Protein AF-A0AAN4Z1X3-F1 (afdb_monomer)

Organism: Aspergillus oryzae (NCBI:txid5062)

pLDDT: mean 83.5, std 23.24, range [26.62, 98.81]

Radius of gyration: 25.68 Å; Cα contacts (8 Å, |Δi|>4): 386; chains: 1; bounding box: 47×100×46 Å

Secondary structure (DSSP, 8-state):
-------------------PPS----GGG-----S-------HHHHHHHHHHHHHHHHHSS-TTT---SHHHHHHHTTSEEEEEEEEE-SS-B-HHHHHHHHHHHHHHHHHHHHHHTTGGG---SS-EEEEEEEEES-GGGB-S--TTSEEE--B-TTS-B---GGGBTTT-TT---TT-TT-GGG-BSEEEEEETT--SEEEETTEEEEEHHHHHHTTT-S--HHHHHHHHHHTT--TT--TT-----

Foldseek 3Di:
DDDDDDDDDDDDDDDDDDDDDDDPVVVVPPPPQPPDQPPDDDPVCPVVVVVQVVCLVVVDPCSPPDQLFPLSQCVVVVQEAEEEEFEQDPAADEPVLVVLLQVLLQLLVLVVLCVCVPGSPSPDNGGHYYHAEYFDCDPVSYHDDCPRHHYFNDADPVRGGDDPLLQECVNVVVLDSVSPPVDNVSRGQEYEYAHDPDPAKAAASHYIYDHNVLCSVCSPPSDSPRRSVRSVRSNSRDPCDDPPDDDDD

Mean predicted aligned error: 10.48 Å

Nearest PDB structures (foldseek):
  5kdn-assembly1_A  TM=5.553E-01  e=2.613E+00  Clostridium perfringens ATCC 13124
  6xt1-assembly3_C  TM=5.674E-01  e=4.622E+00  Clostridium perfringens
  7zf0-assembly1_A  TM=2.539E-01  e=5.358E-01  Sorghum bicolor
  2vt3-assembly1_B  TM=2.730E-01  e=1.301E+00  Bacillus subtilis

Sequence (249 aa):
MKAVLSFTALQLLASYVTGLPLQDSSLAKNIKRQNTSSWNPPSELVTPLNEVWEHEMSTYSDPLGFRNYGFDQVIDGKGKINYCVRWDSTQSVTQAQREQVETAVRRSFNKWIGELAGFDGFPYETVDVNVVGWAVKDKGLLQGDTSGIEVYTTTDEEGIPQCDPGCGRFFHQDNDYSACAAGADRHYDQSLWLTDGFEGGAGGDWGQRIGQEYFMQNLDLEDIHILLHEMGHTFALDGTFSPVGYRGC

Solvent-accessible surface area (backbone atoms only — not comparable to full-atom values): 14613 Å² total; per-residue (Å²): 133,88,82,92,86,80,90,87,82,90,80,90,83,91,78,85,86,77,79,88,77,86,77,90,66,67,80,80,73,70,73,72,73,74,92,66,68,77,84,71,69,59,82,86,45,49,60,62,53,48,52,51,51,54,45,51,64,68,74,42,96,49,71,86,74,60,72,53,36,46,65,44,46,31,60,75,46,70,41,32,46,27,27,30,35,19,38,41,51,92,66,71,43,45,39,69,55,53,54,40,50,41,51,34,52,35,51,47,54,32,51,57,33,48,73,42,37,63,49,82,69,39,89,44,66,60,58,55,52,45,62,43,29,39,5,23,78,48,73,83,32,57,38,74,80,56,89,85,36,47,79,33,66,44,52,48,98,86,67,45,24,29,61,64,61,45,24,27,33,72,75,29,80,84,72,62,33,86,66,13,88,83,34,58,94,54,36,22,48,29,32,43,33,31,28,60,89,42,84,68,64,46,46,27,52,52,25,34,36,36,15,31,65,62,51,68,76,36,46,85,47,88,74,44,63,62,61,50,52,19,50,36,30,13,60,72,43,68,70,77,75,44,104,81,71,55,80,71,128

Structure (mmCIF, N/CA/C/O backbone):
data_AF-A0AAN4Z1X3-F1
#
_entry.id   AF-A0AAN4Z1X3-F1
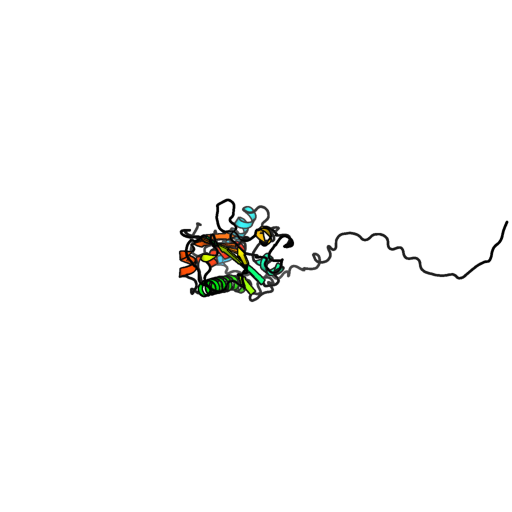#
loop_
_atom_site.group_PDB
_atom_site.id
_atom_site.type_symbol
_atom_site.label_atom_id
_atom_site.label_alt_id
_atom_site.label_comp_id
_atom_site.label_asym_id
_atom_site.label_entity_id
_atom_site.label_seq_id
_atom_site.pdbx_PDB_ins_code
_atom_site.Cartn_x
_atom_site.Cartn_y
_atom_site.Cartn_z
_atom_site.occupancy
_atom_site.B_iso_or_equiv
_atom_site.auth_seq_id
_atom_site.auth_comp_id
_atom_site.auth_asym_id
_atom_site.auth_atom_id
_atom_site.pdbx_PDB_model_num
ATOM 1 N N . MET A 1 1 ? 26.410 -81.088 20.101 1.00 36.75 1 MET A N 1
ATOM 2 C CA . MET A 1 1 ? 25.876 -82.052 19.108 1.00 36.75 1 MET A CA 1
ATOM 3 C C . MET A 1 1 ? 24.888 -81.260 18.256 1.00 36.75 1 MET A C 1
ATOM 5 O O . MET A 1 1 ? 23.981 -80.699 18.842 1.00 36.75 1 MET A O 1
ATOM 9 N N . LYS A 1 2 ? 25.232 -80.833 17.026 1.00 30.52 2 LYS A N 1
ATOM 10 C CA . LYS A 1 2 ? 25.067 -81.556 15.733 1.00 30.52 2 LYS A CA 1
ATOM 11 C C . LYS A 1 2 ? 23.637 -82.128 15.603 1.00 30.52 2 LYS A C 1
ATOM 13 O O . LYS A 1 2 ? 23.256 -82.869 16.492 1.00 30.52 2 LYS A O 1
ATOM 18 N N . ALA A 1 3 ? 22.825 -81.887 14.570 1.00 36.88 3 ALA A N 1
ATOM 19 C CA . ALA A 1 3 ? 23.046 -81.398 13.203 1.00 36.88 3 ALA A CA 1
ATOM 20 C C . ALA A 1 3 ? 21.682 -80.902 12.622 1.00 36.88 3 ALA A C 1
ATOM 22 O O . ALA A 1 3 ? 20.647 -81.346 13.103 1.00 36.88 3 ALA A O 1
ATOM 23 N N . VAL A 1 4 ? 21.616 -79.841 11.803 1.00 36.25 4 VAL A N 1
ATOM 24 C CA . VAL A 1 4 ? 21.705 -79.776 10.315 1.00 36.25 4 VAL A CA 1
ATOM 25 C C . VAL A 1 4 ? 20.446 -80.241 9.566 1.00 36.25 4 VAL A C 1
ATOM 27 O O . VAL A 1 4 ? 20.059 -81.394 9.687 1.00 36.25 4 VAL A O 1
ATOM 30 N N . LEU A 1 5 ? 19.924 -79.350 8.709 1.00 35.06 5 LEU A N 1
ATOM 31 C CA . LEU A 1 5 ? 19.391 -79.576 7.345 1.00 35.06 5 LEU A CA 1
ATOM 32 C C . LEU A 1 5 ? 19.315 -78.176 6.677 1.00 35.06 5 LEU A C 1
ATOM 34 O O . LEU A 1 5 ? 18.554 -77.335 7.135 1.00 35.06 5 LEU A O 1
ATOM 38 N N . SER A 1 6 ? 20.315 -77.746 5.892 1.00 34.44 6 SER A N 1
ATOM 39 C CA . SER A 1 6 ? 20.593 -78.014 4.457 1.00 34.44 6 SER A CA 1
ATOM 40 C C . SER A 1 6 ? 19.768 -77.113 3.508 1.00 34.44 6 SER A C 1
ATOM 42 O O . SER A 1 6 ? 18.555 -77.261 3.460 1.00 34.44 6 SER A O 1
ATOM 44 N N . PHE A 1 7 ? 20.373 -76.042 2.945 1.00 29.84 7 PHE A N 1
ATOM 45 C CA . PHE A 1 7 ? 20.810 -75.866 1.525 1.00 29.84 7 PHE A CA 1
ATOM 46 C C . PHE A 1 7 ? 19.653 -76.019 0.504 1.00 29.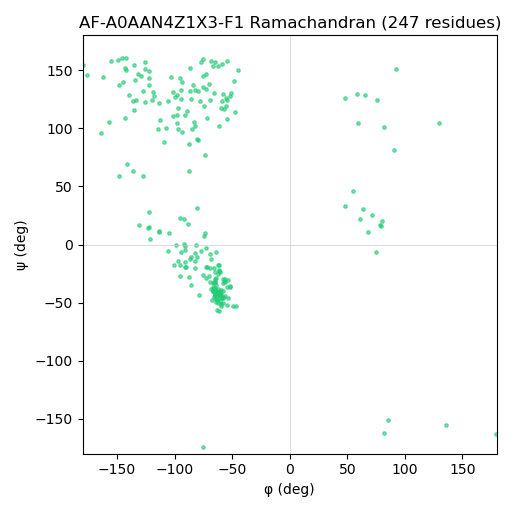84 7 PHE A C 1
ATOM 48 O O . PHE A 1 7 ? 18.983 -77.037 0.522 1.00 29.84 7 PHE A O 1
ATOM 55 N N . THR A 1 8 ? 19.351 -75.158 -0.477 1.00 32.41 8 THR A N 1
ATOM 56 C CA . THR A 1 8 ? 19.986 -73.983 -1.108 1.00 32.41 8 THR A CA 1
ATOM 57 C C . THR A 1 8 ? 18.985 -73.435 -2.137 1.00 32.41 8 THR A C 1
ATOM 59 O O . THR A 1 8 ? 18.358 -74.242 -2.816 1.00 32.41 8 THR A O 1
ATOM 62 N N . ALA A 1 9 ? 18.926 -72.118 -2.353 1.00 34.72 9 ALA A N 1
ATOM 63 C CA . ALA A 1 9 ? 18.625 -71.536 -3.668 1.00 34.72 9 ALA A CA 1
ATOM 64 C C . ALA A 1 9 ? 19.173 -70.095 -3.745 1.00 34.72 9 ALA A C 1
ATOM 66 O O . ALA A 1 9 ? 18.650 -69.176 -3.122 1.00 34.72 9 ALA A O 1
ATOM 67 N N . LEU A 1 10 ? 20.276 -69.954 -4.485 1.00 28.39 10 LEU A N 1
ATOM 68 C CA . LEU A 1 10 ? 20.759 -68.753 -5.192 1.00 28.39 10 LEU A CA 1
ATOM 69 C C . LEU A 1 10 ? 19.584 -68.080 -5.954 1.00 28.39 10 LEU A C 1
ATOM 71 O O . LEU A 1 10 ? 18.699 -68.798 -6.400 1.00 28.39 10 LEU A O 1
ATOM 75 N N . GLN A 1 11 ? 19.483 -66.768 -6.209 1.00 31.23 11 GLN A N 1
ATOM 76 C CA . GLN A 1 11 ? 20.487 -65.781 -6.629 1.00 31.23 11 GLN A CA 1
ATOM 77 C C . GLN A 1 11 ? 19.822 -64.382 -6.766 1.00 31.23 11 GLN A C 1
ATOM 79 O O . GLN A 1 11 ? 18.654 -64.324 -7.134 1.00 31.23 11 GLN A O 1
ATOM 84 N N . LEU A 1 12 ? 20.629 -63.311 -6.620 1.00 27.38 12 LEU A N 1
ATOM 85 C CA . LEU A 1 12 ? 20.467 -61.915 -7.117 1.00 27.38 12 LEU A CA 1
ATOM 86 C C . LEU A 1 12 ? 19.296 -61.077 -6.537 1.00 27.38 12 LEU A C 1
ATOM 88 O O . LEU A 1 12 ? 18.155 -61.495 -6.574 1.00 27.38 12 LEU A O 1
ATOM 92 N N . LEU A 1 13 ? 19.444 -59.852 -6.016 1.00 29.62 13 LEU A N 1
ATOM 93 C CA . LEU A 1 13 ? 20.433 -58.780 -6.171 1.00 29.62 13 LEU A CA 1
ATOM 94 C C . LEU A 1 13 ? 20.562 -57.997 -4.852 1.00 29.62 13 LEU A C 1
ATOM 96 O O . LEU A 1 13 ? 19.564 -57.639 -4.231 1.00 29.62 13 LEU A O 1
ATOM 100 N N . ALA A 1 14 ? 21.796 -57.675 -4.469 1.00 31.30 14 ALA A N 1
ATOM 101 C CA . ALA A 1 14 ? 22.083 -56.635 -3.491 1.00 31.30 14 ALA A CA 1
ATOM 102 C C . ALA A 1 14 ? 22.059 -55.274 -4.195 1.00 31.30 14 ALA A C 1
ATOM 104 O O . ALA A 1 14 ? 22.691 -55.098 -5.236 1.00 31.30 14 ALA A O 1
ATOM 105 N N . SER A 1 15 ? 21.382 -54.291 -3.614 1.00 33.25 15 SER A N 1
ATOM 106 C CA . SER A 1 15 ? 21.679 -52.885 -3.873 1.00 33.25 15 SER A CA 1
ATOM 107 C C . SER A 1 15 ? 21.492 -52.112 -2.579 1.00 33.25 15 SER A C 1
ATOM 109 O O . SER A 1 15 ? 20.393 -51.965 -2.054 1.00 33.25 15 SER A O 1
ATOM 111 N N . TYR A 1 16 ? 22.638 -51.702 -2.051 1.00 29.02 16 TYR A N 1
ATOM 112 C CA . TYR A 1 16 ? 22.812 -50.705 -1.015 1.00 29.02 16 TYR A CA 1
ATOM 113 C C . TYR A 1 16 ? 22.057 -49.424 -1.393 1.00 29.02 16 TYR A C 1
ATOM 115 O O . TYR A 1 16 ? 22.274 -48.896 -2.479 1.00 29.02 16 TYR A O 1
ATOM 123 N N . VAL A 1 17 ? 21.247 -48.883 -0.482 1.00 34.12 17 VAL A N 1
ATOM 124 C CA . VAL A 1 17 ? 20.896 -47.457 -0.503 1.00 34.12 17 VAL A CA 1
ATOM 125 C C . VAL A 1 17 ? 21.605 -46.814 0.680 1.00 34.12 17 VAL A C 1
ATOM 127 O O . VAL A 1 17 ? 21.122 -46.776 1.807 1.00 34.12 17 VAL A O 1
ATOM 130 N N . THR A 1 18 ? 22.836 -46.401 0.408 1.00 35.81 18 THR A N 1
ATOM 131 C CA . THR A 1 18 ? 23.607 -45.451 1.202 1.00 35.81 18 THR A CA 1
ATOM 132 C C . THR A 1 18 ? 23.043 -44.046 1.005 1.00 35.81 18 THR A C 1
ATOM 134 O O . THR A 1 18 ? 22.860 -43.642 -0.136 1.00 35.81 18 THR A O 1
ATOM 137 N N . GLY A 1 19 ? 22.857 -43.314 2.108 1.00 32.56 19 GLY A N 1
ATOM 138 C CA . GLY A 1 19 ? 22.958 -41.851 2.199 1.00 32.56 19 GLY A CA 1
ATOM 139 C C . GLY A 1 19 ? 22.025 -41.017 1.317 1.00 32.56 19 GLY A C 1
ATOM 140 O O . GLY A 1 19 ? 22.309 -40.797 0.147 1.00 32.56 19 GLY A O 1
ATOM 141 N N . LEU A 1 20 ? 20.981 -40.441 1.916 1.00 34.62 20 LEU A N 1
ATOM 142 C CA . LEU A 1 20 ? 20.313 -39.259 1.364 1.00 34.62 20 LEU A CA 1
ATOM 143 C C . LEU A 1 20 ? 21.207 -38.029 1.601 1.00 34.62 20 LEU A C 1
ATOM 145 O O . LEU A 1 20 ? 21.476 -37.717 2.764 1.00 34.62 20 LEU A O 1
ATOM 149 N N . PRO A 1 21 ? 21.672 -37.321 0.558 1.00 38.16 21 PRO A N 1
ATOM 150 C CA . PRO A 1 21 ? 22.255 -36.003 0.715 1.00 38.16 21 PRO A CA 1
ATOM 151 C C . PRO A 1 21 ? 21.153 -34.936 0.737 1.00 38.16 21 PRO A C 1
ATOM 153 O O . PRO A 1 21 ? 20.216 -34.953 -0.059 1.00 38.16 21 PRO A O 1
ATOM 156 N N . LEU A 1 22 ? 21.322 -33.995 1.663 1.00 41.38 22 LEU A N 1
ATOM 157 C CA . LEU A 1 22 ? 20.752 -32.650 1.639 1.00 41.38 22 LEU A CA 1
ATOM 158 C C . LEU A 1 22 ? 21.120 -31.928 0.324 1.00 41.38 22 LEU A C 1
ATOM 160 O O . LEU A 1 22 ? 22.152 -32.234 -0.268 1.00 41.38 22 LEU A O 1
ATOM 164 N N . GLN A 1 23 ? 20.320 -30.915 -0.035 1.00 36.97 23 GLN A N 1
ATOM 165 C CA . GLN A 1 23 ? 20.412 -30.002 -1.195 1.00 36.97 23 GLN A CA 1
ATOM 166 C C . GLN A 1 23 ? 19.689 -30.447 -2.469 1.00 36.97 23 GLN A C 1
ATOM 168 O O . GLN A 1 23 ? 20.309 -30.828 -3.462 1.00 36.97 23 GLN A O 1
ATOM 173 N N . ASP A 1 24 ? 18.377 -30.204 -2.505 1.00 39.47 24 ASP A N 1
ATOM 174 C CA . ASP A 1 24 ? 17.702 -29.946 -3.776 1.00 39.47 24 ASP A CA 1
ATOM 175 C C . ASP A 1 24 ? 18.070 -28.535 -4.278 1.00 39.47 24 ASP A C 1
ATOM 177 O O . ASP A 1 24 ? 17.353 -27.553 -4.131 1.00 39.47 24 ASP A O 1
ATOM 181 N N . SER A 1 25 ? 19.282 -28.438 -4.821 1.00 41.53 25 SER A N 1
ATOM 182 C CA . SER A 1 25 ? 19.815 -27.273 -5.537 1.00 41.53 25 SER A CA 1
ATOM 183 C C . SER A 1 25 ? 19.486 -27.330 -7.038 1.00 41.53 25 SER A C 1
ATOM 185 O O . SER A 1 25 ? 20.116 -26.649 -7.851 1.00 41.53 25 SER A O 1
ATOM 187 N N . SER A 1 26 ? 18.514 -28.163 -7.432 1.00 34.94 26 SER A N 1
ATOM 188 C CA . SER A 1 26 ? 18.222 -28.443 -8.840 1.00 34.94 26 SER A CA 1
ATOM 189 C C . SER A 1 26 ? 17.189 -27.497 -9.469 1.00 34.94 26 SER A C 1
ATOM 191 O O . SER A 1 26 ? 17.213 -27.317 -10.687 1.00 34.94 26 SER A O 1
ATOM 193 N N . LEU A 1 27 ? 16.378 -26.794 -8.666 1.00 40.69 27 LEU A N 1
ATOM 194 C CA . LEU A 1 27 ? 15.439 -25.771 -9.159 1.00 40.69 27 LEU A CA 1
ATOM 195 C C . LEU A 1 27 ? 16.134 -24.472 -9.610 1.00 40.69 27 LEU A C 1
ATOM 197 O O . LEU A 1 27 ? 15.680 -23.824 -10.548 1.00 40.69 27 LEU A O 1
ATOM 201 N N . ALA A 1 28 ? 17.284 -24.123 -9.025 1.00 42.88 28 ALA A N 1
ATOM 202 C CA . ALA A 1 28 ? 18.008 -22.889 -9.351 1.00 42.88 28 ALA A CA 1
ATOM 203 C C . ALA A 1 28 ? 18.903 -22.989 -10.606 1.00 42.88 28 ALA A C 1
ATOM 205 O O . ALA A 1 28 ? 19.473 -21.992 -11.044 1.00 42.88 28 ALA A O 1
ATOM 206 N N . LYS A 1 29 ? 19.064 -24.182 -11.200 1.00 38.75 29 LYS A N 1
ATOM 207 C CA . LYS A 1 29 ? 20.091 -24.433 -12.232 1.00 38.75 29 LYS A CA 1
ATOM 208 C C . LYS A 1 29 ? 19.595 -24.387 -13.681 1.00 38.75 29 LYS A C 1
ATOM 210 O O . LYS A 1 29 ? 20.404 -24.564 -14.586 1.00 38.75 29 LYS A O 1
ATOM 215 N N . ASN A 1 30 ? 18.303 -24.139 -13.912 1.00 35.84 30 ASN A N 1
ATOM 216 C CA . ASN A 1 30 ? 17.711 -24.132 -15.258 1.00 35.84 30 ASN A CA 1
ATOM 217 C C . ASN A 1 30 ? 16.853 -22.905 -15.596 1.00 35.84 30 ASN A C 1
ATOM 219 O O . ASN A 1 30 ? 16.155 -22.919 -16.609 1.00 35.84 30 ASN A O 1
ATOM 223 N N . ILE A 1 31 ? 16.962 -21.804 -14.849 1.00 42.41 31 ILE A N 1
ATOM 224 C CA . ILE A 1 31 ? 16.552 -20.510 -15.401 1.00 42.41 31 ILE A CA 1
ATOM 225 C C . ILE A 1 31 ? 17.702 -20.043 -16.293 1.00 42.41 31 ILE A C 1
ATOM 227 O O . ILE A 1 31 ? 18.649 -19.395 -15.848 1.00 42.41 31 ILE A O 1
ATOM 231 N N . LYS A 1 32 ? 17.656 -20.411 -17.579 1.00 32.28 32 LYS A N 1
ATOM 232 C CA . LYS A 1 32 ? 18.357 -19.623 -18.595 1.00 32.28 32 LYS A CA 1
ATOM 233 C C . LYS A 1 32 ? 17.835 -18.196 -18.431 1.00 32.28 32 LYS A C 1
ATOM 235 O O . LYS A 1 32 ? 16.693 -17.955 -18.807 1.00 32.28 32 LYS A O 1
ATOM 240 N N . ARG A 1 33 ? 18.644 -17.269 -17.895 1.00 43.59 33 ARG A N 1
ATOM 241 C CA . ARG A 1 33 ? 18.426 -15.836 -18.146 1.00 43.59 33 ARG A CA 1
ATOM 242 C C . ARG A 1 33 ? 18.223 -15.718 -19.650 1.00 43.59 33 ARG A C 1
ATOM 244 O O . ARG A 1 33 ? 19.117 -16.105 -20.411 1.00 43.59 33 ARG A O 1
ATOM 251 N N . GLN A 1 34 ? 17.024 -15.332 -20.079 1.00 42.78 34 GLN A N 1
ATOM 252 C CA . GLN A 1 34 ? 16.795 -15.088 -21.491 1.00 42.78 34 GLN A CA 1
ATOM 253 C C . GLN A 1 34 ? 17.771 -13.987 -21.893 1.00 42.78 34 GLN A C 1
ATOM 255 O O . GLN A 1 34 ? 17.772 -12.898 -21.341 1.00 42.78 34 GLN A O 1
ATOM 260 N N . ASN A 1 35 ? 18.681 -14.308 -22.807 1.00 47.69 35 ASN A N 1
ATOM 261 C CA . ASN A 1 35 ? 19.775 -13.426 -23.213 1.00 47.69 35 ASN A CA 1
ATOM 262 C C . ASN A 1 35 ? 19.292 -12.372 -24.233 1.00 47.69 35 ASN A C 1
ATOM 264 O O . ASN A 1 35 ? 20.013 -12.004 -25.155 1.00 47.69 35 ASN A O 1
ATOM 268 N N . THR A 1 36 ? 18.029 -11.965 -24.117 1.00 50.88 36 THR A N 1
ATOM 269 C CA . THR A 1 36 ? 17.313 -11.073 -25.029 1.00 50.88 36 THR A CA 1
ATOM 270 C C . THR A 1 36 ? 16.538 -10.072 -24.192 1.00 50.88 36 THR A C 1
ATOM 272 O O . THR A 1 36 ? 15.310 -10.068 -24.204 1.00 50.88 36 THR A O 1
ATOM 275 N N . SER A 1 37 ? 17.253 -9.243 -23.433 1.00 60.16 37 SER A N 1
ATOM 276 C CA . SER A 1 37 ? 16.613 -8.067 -22.861 1.00 60.16 37 SER A CA 1
ATOM 277 C C . SER A 1 37 ? 16.069 -7.229 -24.021 1.00 60.16 37 SER A C 1
ATOM 279 O O . SER A 1 37 ? 16.811 -6.871 -24.938 1.00 60.16 37 SER A O 1
ATOM 281 N N . SER A 1 38 ? 14.767 -6.946 -24.006 1.00 68.88 38 SER A N 1
ATOM 282 C CA . SER A 1 38 ? 14.127 -5.992 -24.917 1.00 68.88 38 SER A CA 1
ATOM 283 C C . SER A 1 38 ? 14.442 -4.538 -24.546 1.00 68.88 38 SER A C 1
ATOM 285 O O . SER A 1 38 ? 13.853 -3.623 -25.120 1.00 68.88 38 SER A O 1
ATOM 287 N N . TRP A 1 39 ? 15.346 -4.318 -23.581 1.00 79.50 39 TRP A N 1
ATOM 288 C CA . TRP A 1 39 ? 15.763 -3.006 -23.108 1.00 79.50 39 TRP A CA 1
ATOM 289 C C . TRP A 1 39 ? 16.401 -2.189 -24.230 1.00 79.50 39 TRP A C 1
ATOM 291 O O . TRP A 1 39 ? 17.555 -2.381 -24.613 1.00 79.50 39 TRP A O 1
ATOM 301 N N . ASN A 1 40 ? 15.608 -1.266 -24.758 1.00 83.56 40 ASN A N 1
ATOM 302 C CA . ASN A 1 40 ? 15.991 -0.309 -25.782 1.00 83.56 40 ASN A CA 1
ATOM 303 C C . ASN A 1 40 ? 15.314 1.032 -25.457 1.00 83.56 40 ASN A C 1
ATOM 305 O O . ASN A 1 40 ? 14.349 1.406 -26.133 1.00 83.56 40 ASN A O 1
ATOM 309 N N . PRO A 1 41 ? 15.734 1.711 -24.371 1.00 85.44 41 PRO A N 1
ATOM 310 C CA . PRO A 1 41 ? 15.129 2.974 -23.979 1.00 85.44 41 PRO A CA 1
ATOM 311 C C . PRO A 1 41 ? 15.395 4.049 -25.047 1.00 85.44 41 PRO A C 1
ATOM 313 O O . PRO A 1 41 ? 16.373 3.946 -25.798 1.00 85.44 41 PRO A O 1
ATOM 316 N N . PRO A 1 42 ? 14.558 5.100 -25.117 1.00 88.94 42 PRO A N 1
ATOM 317 C CA . PRO A 1 42 ? 14.830 6.266 -25.948 1.00 88.94 42 PRO A CA 1
ATOM 318 C C . PRO A 1 42 ? 16.254 6.786 -25.731 1.00 88.94 42 PRO A C 1
ATOM 320 O O . PRO A 1 42 ? 16.758 6.793 -24.607 1.00 88.94 42 PRO A O 1
ATOM 323 N N . SER A 1 43 ? 16.919 7.211 -26.806 1.00 91.94 43 SER A N 1
ATOM 324 C CA . SER A 1 43 ? 18.344 7.578 -26.776 1.00 91.94 43 SER A CA 1
ATOM 325 C C . SER A 1 43 ? 18.678 8.660 -25.745 1.00 91.94 43 SER A C 1
ATOM 327 O O . SER A 1 43 ? 19.754 8.652 -25.153 1.00 91.94 43 SER A O 1
ATOM 329 N N . GLU A 1 44 ? 17.735 9.565 -25.508 1.00 90.12 44 GLU A N 1
ATOM 330 C CA . GLU A 1 44 ? 17.800 10.648 -24.537 1.00 90.12 44 GLU A CA 1
ATOM 331 C C . GLU A 1 44 ? 17.679 10.169 -23.083 1.00 90.12 44 GLU A C 1
ATOM 333 O O . GLU A 1 44 ? 18.099 10.884 -22.177 1.00 90.12 44 GLU A O 1
ATOM 338 N N . LEU A 1 45 ? 17.146 8.964 -22.857 1.00 89.00 45 LEU A N 1
ATOM 339 C CA . LEU A 1 45 ? 16.998 8.358 -21.535 1.00 89.00 45 LEU A CA 1
ATOM 340 C C . LEU A 1 45 ? 18.123 7.377 -21.187 1.00 89.00 45 LEU A C 1
ATOM 342 O O . LEU A 1 45 ? 18.286 7.055 -20.017 1.00 89.00 45 LEU A O 1
ATOM 346 N N . VAL A 1 46 ? 18.934 6.935 -22.153 1.00 89.50 46 VAL A N 1
ATOM 347 C CA . VAL A 1 46 ? 20.025 5.971 -21.908 1.00 89.50 46 VAL A CA 1
ATOM 348 C C . VAL A 1 46 ? 20.967 6.448 -20.799 1.00 89.50 46 VAL A C 1
ATOM 350 O O . VAL A 1 46 ? 21.212 5.712 -19.847 1.00 89.50 46 VAL A O 1
ATOM 353 N N . THR A 1 47 ? 21.479 7.677 -20.906 1.00 88.75 47 THR A N 1
ATOM 354 C CA . THR A 1 47 ? 22.397 8.245 -19.908 1.00 88.75 47 THR A CA 1
ATOM 355 C C . THR A 1 47 ? 21.747 8.399 -18.532 1.00 88.75 47 THR A C 1
ATOM 357 O O . THR A 1 47 ? 22.284 7.823 -17.589 1.00 88.75 47 THR A O 1
ATOM 360 N N . PRO A 1 48 ? 20.611 9.108 -18.371 1.00 85.56 48 PRO A N 1
ATOM 361 C CA . PRO A 1 48 ? 20.034 9.299 -17.042 1.00 85.56 48 PRO A CA 1
ATOM 362 C C . PRO A 1 48 ? 19.560 7.986 -16.400 1.00 85.56 48 PRO A C 1
ATOM 364 O O . PRO A 1 48 ? 19.691 7.834 -15.192 1.00 85.56 48 PRO A O 1
ATOM 367 N N . LEU A 1 49 ? 19.083 7.002 -17.174 1.00 86.88 49 LEU A N 1
ATOM 368 C CA . LEU A 1 49 ? 18.745 5.680 -16.627 1.00 86.88 49 LEU A CA 1
ATOM 369 C C . LEU A 1 49 ? 19.989 4.929 -16.131 1.00 86.88 49 LEU A C 1
ATOM 371 O O . LEU A 1 49 ? 19.923 4.246 -15.113 1.00 86.88 49 LEU A O 1
ATOM 375 N N . ASN A 1 50 ? 21.128 5.071 -16.816 1.00 87.69 50 ASN A N 1
ATOM 376 C CA . ASN A 1 50 ? 22.387 4.491 -16.350 1.00 87.69 50 ASN A CA 1
ATOM 377 C C . ASN A 1 50 ? 22.907 5.186 -15.082 1.00 87.69 50 ASN A C 1
ATOM 379 O O . ASN A 1 50 ? 23.417 4.512 -14.196 1.00 87.69 50 ASN A O 1
ATOM 383 N N . GLU A 1 51 ? 22.760 6.508 -14.973 1.00 87.62 51 GLU A N 1
ATOM 384 C CA . GLU A 1 51 ? 23.136 7.256 -13.763 1.00 87.62 51 GLU A CA 1
ATOM 385 C C . GLU A 1 51 ? 22.315 6.815 -12.542 1.00 87.62 51 GLU A C 1
ATOM 387 O O . GLU A 1 51 ? 22.887 6.598 -11.476 1.00 87.62 51 GLU A O 1
ATOM 392 N N . VAL A 1 52 ? 21.002 6.623 -12.709 1.00 84.69 52 VAL A N 1
ATOM 393 C CA . VAL A 1 52 ? 20.114 6.096 -11.657 1.00 84.69 52 VAL A CA 1
ATOM 394 C C . VAL A 1 52 ? 20.525 4.678 -11.272 1.00 84.69 52 VAL A C 1
ATOM 396 O O . VAL A 1 52 ? 20.726 4.388 -10.099 1.00 84.69 52 VAL A O 1
ATOM 399 N N . TRP A 1 53 ? 20.752 3.806 -12.258 1.00 87.25 53 TRP A N 1
ATOM 400 C CA . TRP A 1 53 ? 21.219 2.444 -12.002 1.00 87.25 53 TRP A CA 1
ATOM 401 C C . TRP A 1 53 ? 22.546 2.407 -11.227 1.00 87.25 53 TRP A C 1
ATOM 403 O O . TRP A 1 53 ? 22.694 1.647 -10.273 1.00 87.25 53 TRP A O 1
ATOM 413 N N . GLU A 1 54 ? 23.528 3.220 -11.617 1.00 89.94 54 GLU A N 1
ATOM 414 C CA . GLU A 1 54 ? 24.809 3.305 -10.911 1.00 89.94 54 GLU A CA 1
ATOM 415 C C . GLU A 1 54 ? 24.646 3.856 -9.491 1.00 89.94 54 GLU A C 1
ATOM 417 O O . GLU A 1 54 ? 25.310 3.370 -8.570 1.00 89.94 54 GLU A O 1
ATOM 422 N N . HIS A 1 55 ? 23.752 4.832 -9.302 1.00 86.06 55 HIS A N 1
ATOM 423 C CA . HIS A 1 55 ? 23.428 5.361 -7.985 1.00 86.06 55 HIS A CA 1
ATOM 424 C C . HIS A 1 55 ? 22.845 4.268 -7.085 1.00 86.06 55 HIS A C 1
ATOM 426 O O . HIS A 1 55 ? 23.460 3.965 -6.063 1.00 86.06 55 HIS A O 1
ATOM 432 N N . GLU A 1 56 ? 21.758 3.620 -7.508 1.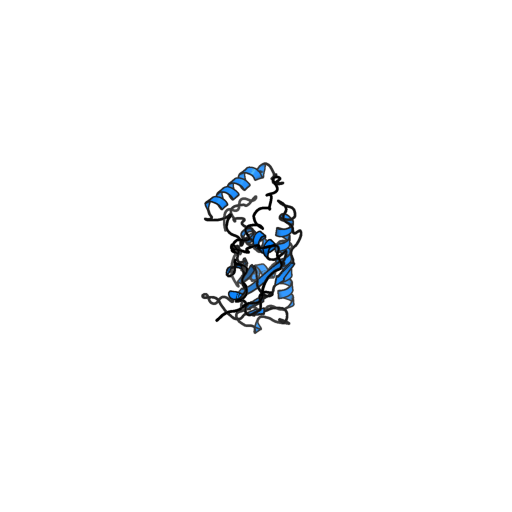00 85.88 56 GLU A N 1
ATOM 433 C CA . GLU A 1 56 ? 21.111 2.483 -6.836 1.00 85.88 56 GLU A CA 1
ATOM 434 C C . GLU A 1 56 ? 22.128 1.416 -6.408 1.00 85.88 56 GLU A C 1
ATOM 436 O O . GLU A 1 56 ? 22.251 1.062 -5.231 1.00 85.88 56 GLU A O 1
ATOM 441 N N . MET A 1 57 ? 22.945 0.965 -7.365 1.00 88.62 57 MET A N 1
ATOM 442 C CA . MET A 1 57 ? 23.945 -0.081 -7.151 1.00 88.62 57 MET A CA 1
ATOM 443 C C . MET A 1 57 ? 25.057 0.315 -6.169 1.00 88.62 57 MET A C 1
ATOM 445 O O . MET A 1 57 ? 25.704 -0.565 -5.599 1.00 88.62 57 MET A O 1
ATOM 449 N N . SER A 1 58 ? 25.314 1.615 -5.994 1.00 89.69 58 SER A N 1
ATOM 450 C CA . SER A 1 58 ? 26.333 2.140 -5.075 1.00 89.69 58 SER A CA 1
ATOM 451 C C . SER A 1 58 ? 25.784 2.528 -3.699 1.00 89.69 58 SER A C 1
ATOM 453 O O . SER A 1 58 ? 26.529 2.498 -2.717 1.00 89.69 58 SER A O 1
ATOM 455 N N . THR A 1 59 ? 24.502 2.891 -3.629 1.00 86.31 59 THR A N 1
ATOM 456 C CA . THR A 1 59 ? 23.830 3.363 -2.414 1.00 86.31 59 THR A CA 1
ATOM 457 C C . THR A 1 59 ? 23.456 2.199 -1.505 1.00 86.31 59 THR A C 1
ATOM 459 O O . THR A 1 59 ? 23.669 2.267 -0.291 1.00 86.31 59 THR A O 1
ATOM 462 N N . TYR A 1 60 ? 22.928 1.114 -2.074 1.00 85.12 60 TYR A N 1
ATOM 463 C CA . TYR A 1 60 ? 22.453 -0.030 -1.302 1.00 85.12 60 TYR A CA 1
ATOM 464 C C . TYR A 1 60 ? 23.521 -1.120 -1.179 1.00 85.12 60 TYR A C 1
ATOM 466 O O . TYR A 1 60 ? 24.286 -1.386 -2.103 1.00 85.12 60 TYR A O 1
ATOM 474 N N . SER A 1 61 ? 23.577 -1.788 -0.022 1.00 88.62 61 SER A N 1
ATOM 475 C CA . SER A 1 61 ? 24.616 -2.790 0.248 1.00 88.62 61 SER A CA 1
ATOM 476 C C . SER A 1 61 ? 24.404 -4.123 -0.475 1.00 88.62 61 SER A C 1
ATOM 478 O O . SER A 1 61 ? 25.378 -4.837 -0.702 1.00 88.62 61 SER A O 1
ATOM 480 N N . ASP A 1 62 ? 23.156 -4.479 -0.800 1.00 90.25 62 ASP A N 1
ATOM 481 C CA . ASP A 1 62 ? 22.820 -5.713 -1.528 1.00 90.25 62 ASP A CA 1
ATOM 482 C C . ASP A 1 62 ? 21.567 -5.571 -2.430 1.00 90.25 62 ASP A C 1
ATOM 484 O O . ASP A 1 62 ? 20.585 -6.295 -2.260 1.00 90.25 62 ASP A O 1
ATOM 488 N N . PRO A 1 63 ? 21.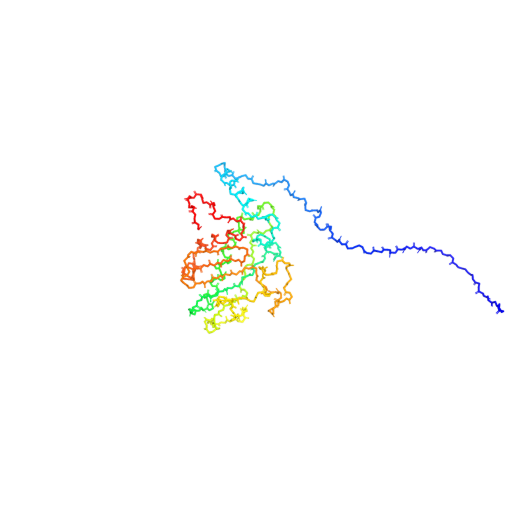561 -4.638 -3.401 1.00 86.75 63 PRO A N 1
ATOM 489 C CA . PRO A 1 63 ? 20.380 -4.335 -4.220 1.00 86.75 63 PRO A CA 1
ATOM 490 C C . PRO A 1 63 ? 19.941 -5.487 -5.136 1.00 86.75 63 PRO A C 1
ATOM 492 O O . PRO A 1 63 ? 18.803 -5.527 -5.580 1.00 86.75 63 PRO A O 1
ATOM 495 N N . LEU A 1 64 ? 20.823 -6.447 -5.437 1.00 89.81 64 LEU A N 1
ATOM 496 C CA . LEU A 1 64 ? 20.489 -7.608 -6.280 1.00 89.81 64 LEU A CA 1
ATOM 497 C C . LEU A 1 64 ? 20.216 -8.887 -5.475 1.00 89.81 64 LEU A C 1
ATOM 499 O O . LEU A 1 64 ? 19.683 -9.860 -6.023 1.00 89.81 64 LEU A O 1
ATOM 503 N N . GLY A 1 65 ? 20.642 -8.923 -4.212 1.00 90.75 65 GLY A N 1
ATOM 504 C CA . GLY A 1 65 ? 20.391 -10.023 -3.286 1.00 90.75 65 GLY A CA 1
ATOM 505 C C . GLY A 1 65 ? 19.174 -9.798 -2.393 1.00 90.75 65 GLY A C 1
ATOM 506 O O . GLY A 1 65 ? 18.635 -10.780 -1.887 1.00 90.75 65 GLY A O 1
ATOM 507 N N . PHE A 1 66 ? 18.689 -8.560 -2.262 1.00 91.25 66 PHE A N 1
ATOM 508 C CA . PHE A 1 66 ? 17.421 -8.254 -1.606 1.00 91.25 66 PHE A CA 1
ATOM 509 C C . PHE A 1 66 ? 16.235 -8.837 -2.394 1.00 91.25 66 PHE A C 1
ATOM 511 O O . PHE A 1 66 ? 16.157 -8.681 -3.610 1.00 91.25 66 PHE A O 1
ATOM 518 N N . ARG A 1 67 ? 15.336 -9.554 -1.704 1.00 91.75 67 ARG A N 1
ATOM 519 C CA . ARG A 1 67 ? 14.239 -10.350 -2.304 1.00 91.75 67 ARG A CA 1
ATOM 520 C C . ARG A 1 67 ? 12.849 -9.944 -1.830 1.00 91.75 67 ARG A C 1
ATOM 522 O O . ARG A 1 67 ? 11.943 -10.773 -1.753 1.00 91.75 67 ARG A O 1
ATOM 529 N N . ASN A 1 68 ? 12.688 -8.679 -1.459 1.00 94.94 68 ASN A N 1
ATOM 530 C CA . ASN A 1 68 ? 11.404 -8.164 -1.002 1.00 94.94 68 ASN A CA 1
ATOM 531 C C . ASN A 1 68 ? 10.895 -6.975 -1.826 1.00 94.94 68 ASN A C 1
ATOM 533 O O . ASN A 1 68 ? 9.962 -6.300 -1.402 1.00 94.94 68 ASN A O 1
ATOM 537 N N . TYR A 1 69 ? 11.457 -6.721 -3.009 1.00 95.25 69 TYR A N 1
ATOM 538 C CA . TYR A 1 69 ? 10.903 -5.711 -3.910 1.00 95.25 69 TYR A CA 1
ATOM 539 C C . TYR A 1 69 ? 9.553 -6.160 -4.465 1.00 95.25 69 TYR A C 1
ATOM 541 O O . TYR A 1 69 ? 9.279 -7.355 -4.546 1.00 95.25 69 TYR A O 1
ATOM 549 N N . GLY A 1 70 ? 8.727 -5.222 -4.924 1.00 95.88 70 GLY A N 1
ATOM 550 C CA . GLY A 1 70 ? 7.371 -5.481 -5.413 1.00 95.88 70 GLY A CA 1
ATOM 551 C C . GLY A 1 70 ? 7.292 -6.588 -6.466 1.00 95.88 70 GLY A C 1
ATOM 552 O O . GLY A 1 70 ? 6.364 -7.393 -6.435 1.00 95.88 70 GLY A O 1
ATOM 553 N N . PHE A 1 71 ? 8.287 -6.704 -7.352 1.00 94.62 71 PHE A N 1
ATOM 554 C CA . PHE A 1 71 ? 8.351 -7.814 -8.307 1.00 94.62 71 PHE A CA 1
ATOM 555 C C . PHE A 1 71 ? 8.590 -9.175 -7.632 1.00 94.62 71 PHE A C 1
ATOM 557 O O . PHE A 1 71 ? 7.968 -10.153 -8.044 1.00 94.62 71 PHE A O 1
ATOM 564 N N . ASP A 1 72 ? 9.421 -9.257 -6.587 1.00 95.56 72 ASP A N 1
ATOM 565 C CA . ASP A 1 72 ? 9.616 -10.489 -5.813 1.00 95.56 72 ASP A CA 1
ATOM 566 C C . ASP A 1 72 ? 8.316 -10.870 -5.092 1.00 95.56 72 ASP A C 1
ATOM 568 O O . ASP A 1 72 ? 7.889 -12.022 -5.161 1.00 95.56 72 ASP A O 1
ATOM 572 N N . GLN A 1 73 ? 7.639 -9.891 -4.479 1.00 97.00 73 GLN A N 1
ATOM 573 C CA . GLN A 1 73 ? 6.367 -10.118 -3.781 1.00 97.00 73 GLN A CA 1
ATOM 574 C C . GLN A 1 73 ? 5.300 -10.668 -4.731 1.00 97.00 73 GLN A C 1
ATOM 576 O O . GLN A 1 73 ? 4.623 -11.643 -4.418 1.00 97.00 73 GLN A O 1
ATOM 581 N N . VAL A 1 74 ? 5.190 -10.097 -5.934 1.00 97.31 74 VAL A N 1
ATOM 582 C CA . VAL A 1 74 ? 4.239 -10.553 -6.957 1.00 97.31 74 VAL A CA 1
ATOM 583 C C . VAL A 1 74 ? 4.559 -11.971 -7.437 1.00 97.31 74 VAL A C 1
ATOM 585 O O . VAL A 1 74 ? 3.644 -12.768 -7.670 1.00 97.31 74 VAL A O 1
ATOM 588 N N . ILE A 1 75 ? 5.841 -12.304 -7.607 1.00 95.56 75 ILE A N 1
ATOM 589 C CA . ILE A 1 75 ? 6.272 -13.637 -8.040 1.00 95.56 75 ILE A CA 1
ATOM 590 C C . ILE A 1 75 ? 5.972 -14.680 -6.959 1.00 95.56 75 ILE A C 1
ATOM 592 O O . ILE A 1 75 ? 5.346 -15.699 -7.268 1.00 95.56 75 ILE A O 1
ATOM 596 N N . ASP A 1 76 ? 6.333 -14.404 -5.707 1.00 94.69 76 ASP A N 1
ATOM 597 C CA . ASP A 1 76 ? 6.084 -15.292 -4.566 1.00 94.69 76 ASP A CA 1
ATOM 598 C C . ASP A 1 76 ? 4.583 -15.460 -4.289 1.00 94.69 76 ASP A C 1
ATOM 600 O O . ASP A 1 76 ? 4.098 -16.581 -4.101 1.00 94.69 76 ASP A O 1
ATOM 604 N N . GLY A 1 77 ? 3.830 -14.358 -4.363 1.00 94.75 77 GLY A N 1
ATOM 605 C CA . GLY A 1 77 ? 2.373 -14.307 -4.223 1.00 94.75 77 GLY A CA 1
ATOM 606 C C . GLY A 1 77 ? 1.604 -14.870 -5.422 1.00 94.75 77 GLY A C 1
ATOM 607 O O . GLY A 1 77 ? 0.376 -14.957 -5.391 1.00 94.75 77 GLY A O 1
ATOM 608 N N . LYS A 1 78 ? 2.302 -15.291 -6.486 1.00 96.00 78 LYS A N 1
ATOM 609 C CA . LYS A 1 78 ? 1.721 -15.854 -7.716 1.00 96.00 78 LYS A CA 1
ATOM 610 C C . LYS A 1 78 ? 0.688 -14.931 -8.375 1.00 96.00 78 LYS A C 1
ATOM 612 O O . LYS A 1 78 ? -0.397 -15.374 -8.759 1.00 96.00 78 LYS A O 1
ATOM 617 N N . GLY A 1 79 ? 1.023 -13.646 -8.486 1.00 97.12 79 GLY A N 1
ATOM 618 C CA . GLY A 1 79 ? 0.141 -12.630 -9.059 1.00 97.12 79 GLY A CA 1
ATOM 619 C C . GLY A 1 79 ? -0.919 -12.120 -8.084 1.00 97.12 79 GLY A C 1
ATOM 620 O O . GLY A 1 79 ? -1.937 -11.589 -8.526 1.00 97.12 79 GLY A O 1
ATOM 621 N N . LYS A 1 80 ? -0.704 -12.294 -6.777 1.00 97.62 80 LYS A N 1
ATOM 622 C CA . LYS A 1 80 ? -1.547 -11.746 -5.711 1.00 97.62 80 LYS A CA 1
ATOM 623 C C . LYS A 1 80 ? -0.721 -10.868 -4.788 1.00 97.62 80 LYS A C 1
ATOM 625 O O . LYS A 1 80 ? 0.427 -11.203 -4.518 1.00 97.62 80 LYS A O 1
ATOM 630 N N . ILE A 1 81 ? -1.325 -9.780 -4.319 1.00 98.19 81 ILE A N 1
ATOM 631 C CA . ILE A 1 81 ? -0.746 -8.871 -3.331 1.00 98.19 81 ILE A CA 1
ATOM 632 C C . ILE A 1 81 ? -1.813 -8.520 -2.300 1.00 98.19 81 ILE A C 1
ATOM 634 O O . ILE A 1 81 ? -2.879 -7.996 -2.630 1.00 98.19 81 ILE A O 1
ATOM 638 N N . ASN A 1 82 ? -1.518 -8.780 -1.037 1.00 98.19 82 ASN A N 1
ATOM 639 C CA . ASN A 1 82 ? -2.392 -8.449 0.073 1.00 98.19 82 ASN A CA 1
ATOM 640 C C . ASN A 1 82 ? -1.898 -7.185 0.782 1.00 98.19 82 ASN A C 1
ATOM 642 O O . ASN A 1 82 ? -0.736 -7.065 1.162 1.00 98.19 82 ASN A O 1
ATOM 646 N N . TYR A 1 83 ? -2.807 -6.248 1.006 1.00 98.69 83 TYR A N 1
ATOM 647 C CA . TYR A 1 83 ? -2.582 -5.026 1.757 1.00 98.69 83 TYR A CA 1
ATOM 648 C C . TYR A 1 83 ? -3.191 -5.116 3.152 1.00 98.69 83 TYR A C 1
ATOM 650 O O . TYR A 1 83 ? -4.300 -5.627 3.335 1.00 98.69 83 TYR A O 1
ATOM 658 N N . CYS A 1 84 ? -2.511 -4.514 4.123 1.00 98.56 84 CYS A N 1
ATOM 659 C CA . CYS A 1 84 ? -3.115 -4.148 5.397 1.00 98.56 84 CYS A CA 1
ATOM 660 C C . CYS A 1 84 ? -3.043 -2.633 5.618 1.00 98.56 84 CYS A C 1
ATOM 662 O O . CYS A 1 84 ? -1.965 -2.033 5.570 1.00 98.56 84 CYS A O 1
ATOM 664 N N . VAL A 1 85 ? -4.195 -2.002 5.847 1.00 98.81 85 VAL A N 1
ATOM 665 C CA . VAL A 1 85 ? -4.288 -0.548 6.029 1.00 98.81 85 VAL A CA 1
ATOM 666 C C . VAL A 1 85 ? -4.021 -0.192 7.488 1.00 98.81 85 VAL A C 1
ATOM 668 O O . VAL A 1 85 ? -4.704 -0.679 8.383 1.00 98.81 85 VAL A O 1
ATOM 671 N N . ARG A 1 86 ? -3.065 0.700 7.736 1.00 98.56 86 ARG A N 1
ATOM 672 C CA . ARG A 1 86 ? -2.822 1.335 9.034 1.00 98.56 86 ARG A CA 1
ATOM 673 C C . ARG A 1 86 ? -3.503 2.699 9.044 1.00 98.56 86 ARG A C 1
ATOM 675 O O . ARG A 1 86 ? -2.991 3.666 8.486 1.00 98.56 86 ARG A O 1
ATOM 682 N N . TRP A 1 87 ? -4.680 2.764 9.651 1.00 98.56 87 TRP A N 1
ATOM 683 C CA . TRP A 1 87 ? -5.478 3.982 9.755 1.00 98.56 87 TRP A CA 1
ATOM 684 C C . TRP A 1 87 ? -5.068 4.769 11.000 1.00 98.56 87 TRP A C 1
ATOM 686 O O . TRP A 1 87 ? -5.650 4.616 12.078 1.00 98.56 87 TRP A O 1
ATOM 696 N N . ASP A 1 88 ? -4.045 5.608 10.854 1.00 97.75 88 ASP A N 1
ATOM 697 C CA . ASP A 1 88 ? -3.588 6.521 11.903 1.00 97.75 88 ASP A CA 1
ATOM 698 C C . ASP A 1 88 ? -4.367 7.834 11.840 1.00 97.75 88 ASP A C 1
ATOM 700 O O . ASP A 1 88 ? -3.841 8.907 11.552 1.00 97.75 88 ASP A O 1
ATOM 704 N N . SER A 1 89 ? -5.671 7.706 12.065 1.00 96.75 89 SER A N 1
ATOM 705 C CA . SER A 1 89 ? -6.620 8.804 12.041 1.00 96.75 89 SER A CA 1
ATOM 706 C C . SER A 1 89 ? -7.687 8.613 13.108 1.00 96.75 89 SER A C 1
ATOM 708 O O . SER A 1 89 ? -8.011 7.490 13.504 1.00 96.75 89 SER A O 1
ATOM 710 N N . THR A 1 90 ? -8.239 9.724 13.591 1.00 96.25 90 THR A N 1
ATOM 711 C CA . THR A 1 90 ? -9.396 9.710 14.509 1.00 96.25 90 THR A CA 1
ATOM 712 C C . THR A 1 90 ? -10.735 9.779 13.777 1.00 96.25 90 THR A C 1
ATOM 714 O O . THR A 1 90 ? -11.794 9.677 14.398 1.00 96.25 90 THR A O 1
ATOM 717 N N . GLN A 1 91 ? -10.707 9.944 12.453 1.00 97.56 91 GLN A N 1
ATOM 718 C CA . GLN A 1 91 ? -11.903 10.016 11.629 1.00 97.56 91 GLN A CA 1
ATOM 719 C C . GLN A 1 91 ? -12.511 8.623 11.442 1.00 97.56 91 GLN A C 1
ATOM 721 O O . GLN A 1 91 ? -11.806 7.617 11.337 1.00 97.56 91 GLN A O 1
ATOM 726 N N . SER A 1 92 ? -13.842 8.559 11.386 1.00 98.12 92 SER A N 1
ATOM 727 C CA . SER A 1 92 ? -14.531 7.324 11.013 1.00 98.12 92 SER A CA 1
ATOM 728 C C . SER A 1 92 ? -14.384 7.046 9.518 1.00 98.12 92 SER A C 1
ATOM 730 O O . SER A 1 92 ? -14.399 7.969 8.705 1.00 98.12 92 SER A O 1
ATOM 732 N N . VAL A 1 93 ? -14.325 5.766 9.159 1.00 98.25 93 VAL A N 1
ATOM 733 C CA . VAL A 1 93 ? -14.287 5.283 7.779 1.00 98.25 93 VAL A CA 1
ATOM 734 C C . VAL A 1 93 ? -15.407 4.268 7.559 1.00 98.25 93 VAL A C 1
ATOM 736 O O . VAL A 1 93 ? -15.538 3.257 8.256 1.00 98.25 93 VAL A O 1
ATOM 739 N N . THR A 1 94 ? -16.259 4.561 6.584 1.00 98.62 94 THR A N 1
ATOM 740 C CA . THR A 1 94 ? -17.372 3.695 6.185 1.00 98.62 94 THR A CA 1
ATOM 741 C C . THR A 1 94 ? -16.889 2.500 5.377 1.00 98.62 94 THR A C 1
ATOM 743 O O . THR A 1 94 ? -15.821 2.534 4.771 1.00 98.62 94 THR A O 1
ATOM 746 N N . GLN A 1 95 ? -17.702 1.448 5.313 1.00 98.50 95 GLN A N 1
ATOM 747 C CA . GLN A 1 95 ? -17.441 0.308 4.435 1.00 98.50 95 GLN A CA 1
ATOM 748 C C . GLN A 1 95 ? -17.229 0.741 2.974 1.00 98.50 95 GLN A C 1
ATOM 750 O O . GLN A 1 95 ? -16.240 0.341 2.374 1.00 98.50 95 GLN A O 1
ATOM 755 N N . ALA A 1 96 ? -18.085 1.618 2.437 1.00 98.56 96 ALA A N 1
ATOM 756 C CA . ALA A 1 96 ? -17.949 2.111 1.064 1.00 98.56 96 ALA A CA 1
ATOM 757 C C . ALA A 1 96 ? -16.613 2.841 0.839 1.00 98.56 96 ALA A C 1
ATOM 759 O O . ALA A 1 96 ? -15.953 2.638 -0.174 1.00 98.56 96 ALA A O 1
ATOM 760 N N . GLN A 1 97 ? -16.166 3.639 1.814 1.00 98.62 97 GLN A N 1
ATOM 761 C CA . GLN A 1 97 ? -14.849 4.275 1.754 1.00 98.62 97 GLN A CA 1
ATOM 762 C C . GLN A 1 97 ? -13.710 3.250 1.798 1.00 98.62 97 GLN A C 1
ATOM 764 O O . GLN A 1 97 ? -12.745 3.398 1.056 1.00 98.62 97 GLN A O 1
ATOM 769 N N . ARG A 1 98 ? -13.813 2.192 2.616 1.00 98.62 98 ARG A N 1
ATOM 770 C CA . ARG A 1 98 ? -12.817 1.104 2.620 1.00 98.62 98 ARG A CA 1
ATOM 771 C C . ARG A 1 98 ? -12.750 0.386 1.267 1.00 98.62 98 ARG A C 1
ATOM 773 O O . ARG A 1 98 ? -11.658 0.106 0.785 1.00 98.62 98 ARG A O 1
ATOM 780 N N . GLU A 1 99 ? -13.895 0.135 0.637 1.00 98.56 99 GLU A N 1
ATOM 781 C CA . GLU A 1 99 ? -13.978 -0.461 -0.705 1.00 98.56 99 GLU A CA 1
ATOM 782 C C . GLU A 1 99 ? -13.365 0.463 -1.778 1.00 98.56 99 GLU A C 1
ATOM 784 O O . GLU A 1 99 ? -12.667 -0.004 -2.684 1.00 98.56 99 GLU A O 1
ATOM 789 N N . GLN A 1 100 ? -13.550 1.783 -1.656 1.00 98.69 100 GLN A N 1
ATOM 790 C CA . GLN A 1 100 ? -12.887 2.768 -2.519 1.00 98.69 100 GLN A CA 1
ATOM 791 C C . GLN A 1 100 ? -11.368 2.803 -2.302 1.00 98.69 100 GLN A C 1
ATOM 793 O O . GLN A 1 100 ? -10.629 2.870 -3.281 1.00 98.69 100 GLN A O 1
ATOM 798 N N . VAL A 1 101 ? -10.892 2.709 -1.054 1.00 98.81 101 VAL A N 1
ATOM 799 C CA . VAL A 1 101 ? -9.456 2.610 -0.724 1.00 98.81 101 VAL A CA 1
ATOM 800 C C . VAL A 1 101 ? -8.838 1.387 -1.401 1.00 98.81 101 VAL A C 1
ATOM 802 O O . VAL A 1 101 ? -7.841 1.520 -2.106 1.00 98.81 101 VAL A O 1
ATOM 805 N N . GLU A 1 102 ? -9.453 0.210 -1.266 1.00 98.75 102 GLU A N 1
ATOM 806 C CA . GLU A 1 102 ? -8.982 -1.006 -1.939 1.00 98.75 102 GLU A CA 1
ATOM 807 C C . GLU A 1 102 ? -8.984 -0.850 -3.467 1.00 98.75 102 GLU A C 1
ATOM 809 O O . GLU A 1 102 ? -8.017 -1.213 -4.136 1.00 98.75 102 GLU A O 1
ATOM 814 N N . THR A 1 103 ? -10.044 -0.263 -4.029 1.00 98.75 103 THR A N 1
ATOM 815 C CA . THR A 1 103 ? -10.144 -0.002 -5.472 1.00 98.75 103 THR A CA 1
ATOM 816 C C . THR A 1 103 ? -9.031 0.925 -5.963 1.00 98.75 103 THR A C 1
ATOM 818 O O . THR A 1 103 ? -8.440 0.667 -7.013 1.00 98.75 103 THR A O 1
ATOM 821 N N . ALA A 1 104 ? -8.723 1.982 -5.209 1.00 98.75 104 ALA A N 1
ATOM 822 C CA . ALA A 1 104 ? -7.660 2.928 -5.522 1.00 98.75 104 ALA A CA 1
ATOM 823 C C . ALA A 1 104 ? -6.278 2.259 -5.499 1.00 98.75 104 ALA A C 1
ATOM 825 O O . ALA A 1 104 ? -5.542 2.349 -6.481 1.00 98.75 104 ALA A O 1
ATOM 826 N N . VAL A 1 105 ? -5.955 1.515 -4.434 1.00 98.62 105 VAL A N 1
ATOM 827 C CA . VAL A 1 105 ? -4.677 0.790 -4.326 1.00 98.62 105 VAL A CA 1
ATOM 828 C C . VAL A 1 105 ? -4.543 -0.248 -5.435 1.00 98.62 105 VAL A C 1
ATOM 830 O O . VAL A 1 105 ? -3.515 -0.295 -6.107 1.00 98.62 105 VAL A O 1
ATOM 833 N N . ARG A 1 106 ? -5.594 -1.038 -5.691 1.00 98.75 106 ARG A N 1
ATOM 834 C CA . ARG A 1 106 ? -5.611 -2.032 -6.771 1.00 98.75 106 ARG A CA 1
ATOM 835 C C . ARG A 1 106 ? -5.351 -1.396 -8.131 1.00 98.75 106 ARG A C 1
ATOM 837 O O . ARG A 1 106 ? -4.567 -1.943 -8.905 1.00 98.75 106 ARG A O 1
ATOM 844 N N . ARG A 1 107 ? -5.997 -0.263 -8.425 1.00 98.62 107 ARG A N 1
ATOM 845 C CA . ARG A 1 107 ? -5.803 0.481 -9.676 1.00 98.62 107 ARG A CA 1
ATOM 846 C C . ARG A 1 107 ? -4.361 0.968 -9.807 1.00 98.62 107 ARG A C 1
ATOM 848 O O . ARG A 1 107 ? -3.741 0.722 -10.836 1.00 98.62 107 ARG A O 1
ATOM 855 N N . SER A 1 108 ? -3.823 1.617 -8.777 1.00 98.38 108 SER A N 1
ATOM 856 C CA . SER A 1 108 ? -2.468 2.174 -8.810 1.00 98.38 108 SER A CA 1
ATOM 857 C C . SER A 1 108 ? -1.381 1.103 -8.879 1.00 98.38 108 SER A C 1
ATOM 859 O O . SER A 1 108 ? -0.456 1.239 -9.673 1.00 98.38 108 SER A O 1
ATOM 861 N N . PHE A 1 109 ? -1.523 -0.002 -8.147 1.00 98.50 109 PHE A N 1
ATOM 862 C CA . PHE A 1 109 ? -0.572 -1.110 -8.230 1.00 98.50 109 PHE A CA 1
ATOM 863 C C . PHE A 1 109 ? -0.614 -1.773 -9.615 1.00 98.50 109 PHE A C 1
ATOM 865 O O . PHE A 1 109 ? 0.424 -2.059 -10.203 1.00 98.50 109 PHE A O 1
ATOM 872 N N . ASN A 1 110 ? -1.806 -1.958 -10.198 1.00 98.31 110 ASN A N 1
ATOM 873 C CA . ASN A 1 110 ? -1.924 -2.524 -11.543 1.00 98.31 110 ASN A CA 1
ATOM 874 C C . ASN A 1 110 ? -1.406 -1.598 -12.656 1.00 98.31 110 ASN A C 1
ATOM 876 O O . ASN A 1 110 ? -1.060 -2.104 -13.719 1.00 98.31 110 ASN A O 1
ATOM 880 N N . LYS A 1 111 ? -1.283 -0.282 -12.431 1.00 97.31 111 LYS A N 1
ATOM 881 C CA . LYS A 1 111 ? -0.555 0.600 -13.362 1.00 97.31 111 LYS A CA 1
ATOM 882 C C . LYS A 1 111 ? 0.925 0.216 -13.429 1.00 97.31 111 LYS A C 1
ATOM 884 O O . LYS A 1 111 ? 1.432 0.005 -14.522 1.00 97.31 111 LYS A O 1
ATOM 889 N N . TRP A 1 112 ? 1.574 0.011 -12.281 1.00 96.75 112 TRP A N 1
ATOM 890 C CA . TRP A 1 112 ? 2.954 -0.489 -12.231 1.00 96.75 112 TRP A CA 1
ATOM 891 C C . TRP A 1 112 ? 3.108 -1.865 -12.885 1.00 96.75 112 TRP A C 1
ATOM 893 O O . TRP A 1 112 ? 4.039 -2.084 -13.655 1.00 96.75 112 TRP A O 1
ATOM 903 N N . ILE A 1 113 ? 2.168 -2.779 -12.637 1.00 97.00 113 ILE A N 1
ATOM 904 C CA . ILE A 1 113 ? 2.166 -4.095 -13.293 1.00 97.00 113 ILE A CA 1
ATOM 905 C C . ILE A 1 113 ? 2.008 -3.974 -14.809 1.00 97.00 113 ILE A C 1
ATOM 907 O O . ILE A 1 113 ? 2.684 -4.695 -15.535 1.00 97.00 113 ILE A O 1
ATOM 911 N N . GLY A 1 114 ? 1.178 -3.045 -15.287 1.00 94.94 114 GLY A N 1
ATOM 912 C CA . GLY A 1 114 ? 1.029 -2.762 -16.712 1.00 94.94 114 GLY A CA 1
ATOM 913 C C . GLY A 1 114 ? 2.335 -2.319 -17.376 1.00 94.94 114 GLY A C 1
ATOM 914 O O . GLY A 1 114 ? 2.630 -2.778 -18.476 1.00 94.94 114 GLY A O 1
ATOM 915 N N . GLU A 1 115 ? 3.145 -1.501 -16.697 1.00 90.88 115 GLU A N 1
ATOM 916 C CA . GLU A 1 115 ? 4.468 -1.086 -17.195 1.00 90.88 115 GLU A CA 1
ATOM 917 C C . GLU A 1 115 ? 5.488 -2.241 -17.201 1.00 90.88 115 GLU A C 1
ATOM 919 O O . GLU A 1 115 ? 6.359 -2.305 -18.068 1.00 90.88 115 GLU A O 1
ATOM 924 N N . LEU A 1 116 ? 5.376 -3.182 -16.256 1.00 90.56 116 LEU A N 1
ATOM 925 C CA . LEU A 1 116 ? 6.241 -4.366 -16.183 1.00 90.56 116 LEU A CA 1
ATOM 926 C C . LEU A 1 116 ? 5.796 -5.499 -17.118 1.00 90.56 116 LEU A C 1
ATOM 928 O O . LEU A 1 116 ? 6.594 -6.385 -17.423 1.00 90.56 116 LEU A O 1
ATOM 932 N N . ALA A 1 117 ? 4.542 -5.508 -17.568 1.00 91.38 117 ALA A N 1
ATOM 933 C CA . ALA A 1 117 ? 3.965 -6.603 -18.337 1.00 91.38 117 ALA A CA 1
ATOM 934 C C . ALA A 1 117 ? 4.795 -6.917 -19.596 1.00 91.38 117 ALA A C 1
ATOM 936 O O . ALA A 1 117 ? 4.983 -6.086 -20.484 1.00 91.38 117 ALA A O 1
ATOM 937 N N . GLY A 1 118 ? 5.308 -8.149 -19.678 1.00 85.94 118 GLY A N 1
ATOM 938 C CA . GLY A 1 118 ? 6.139 -8.609 -20.793 1.00 85.94 118 GLY A CA 1
ATOM 939 C C . GLY A 1 118 ? 7.579 -8.079 -20.803 1.00 85.94 118 GLY A C 1
ATOM 940 O O . GLY A 1 118 ? 8.382 -8.555 -21.611 1.00 85.94 118 GLY A O 1
ATOM 941 N N . PHE A 1 119 ? 7.945 -7.159 -19.906 1.00 87.12 119 PHE A N 1
ATOM 942 C CA . PHE A 1 119 ? 9.323 -6.707 -19.748 1.00 87.12 119 PHE A CA 1
ATOM 943 C C . PHE A 1 119 ? 10.189 -7.828 -19.163 1.00 87.12 119 PHE A C 1
ATOM 945 O O . PHE A 1 119 ? 9.869 -8.388 -18.120 1.00 87.12 119 PHE A O 1
ATOM 952 N N . ASP A 1 120 ? 11.271 -8.188 -19.859 1.00 85.88 120 ASP A N 1
ATOM 953 C CA . ASP A 1 120 ? 12.227 -9.238 -19.460 1.00 85.88 120 ASP A CA 1
ATOM 954 C C . ASP A 1 120 ? 11.578 -10.570 -19.014 1.00 85.88 120 ASP A C 1
ATOM 956 O O . ASP A 1 120 ? 12.066 -11.281 -18.136 1.00 85.88 120 ASP A O 1
ATOM 960 N N . GLY A 1 121 ? 10.441 -10.920 -19.629 1.00 87.00 121 GLY A N 1
ATOM 961 C CA . GLY A 1 121 ? 9.704 -12.147 -19.321 1.00 87.00 121 GLY A CA 1
ATOM 962 C C . GLY A 1 121 ? 8.849 -12.089 -18.051 1.00 87.00 121 GLY A C 1
ATOM 963 O O . GLY A 1 121 ? 8.440 -13.147 -17.565 1.00 87.00 121 GLY A O 1
ATOM 964 N N . PHE A 1 122 ? 8.558 -10.897 -17.518 1.00 91.50 122 PHE A N 1
ATOM 965 C CA . PHE A 1 122 ? 7.636 -10.727 -16.398 1.00 91.50 122 PHE A CA 1
ATOM 966 C C . PHE A 1 122 ? 6.257 -11.344 -16.721 1.00 91.50 122 PHE A C 1
ATOM 968 O O . PHE A 1 122 ? 5.676 -11.029 -17.766 1.00 91.50 122 PHE A O 1
ATOM 975 N N . PRO A 1 123 ? 5.725 -12.244 -15.870 1.00 94.88 123 PRO A N 1
ATOM 976 C CA . PRO A 1 123 ? 4.675 -13.175 -16.286 1.00 94.88 123 PRO A CA 1
ATOM 977 C C . PRO A 1 123 ? 3.238 -12.681 -16.056 1.00 94.88 123 PRO A C 1
ATOM 979 O O . PRO A 1 123 ? 2.303 -13.425 -16.355 1.00 94.88 123 PRO A O 1
ATOM 982 N N . TYR A 1 124 ? 3.040 -11.474 -15.515 1.00 96.25 124 TYR A N 1
ATOM 983 C CA . TYR A 1 124 ? 1.716 -10.956 -15.155 1.00 96.25 124 TYR A CA 1
ATOM 984 C C . TYR A 1 124 ? 1.373 -9.688 -15.938 1.00 96.25 124 TYR A C 1
ATOM 986 O O . TYR A 1 124 ? 2.160 -8.748 -15.975 1.00 96.25 124 TYR A O 1
ATOM 994 N N . GLU A 1 125 ? 0.174 -9.655 -16.522 1.00 96.38 125 GLU A N 1
ATOM 995 C CA . GLU A 1 125 ? -0.418 -8.447 -17.126 1.00 96.38 125 GLU A CA 1
ATOM 996 C C . GLU A 1 125 ? -1.205 -7.620 -16.097 1.00 96.38 125 GLU A C 1
ATOM 998 O O . GLU A 1 125 ? -1.326 -6.406 -16.215 1.00 96.38 125 GLU A O 1
ATOM 1003 N N . THR A 1 126 ? -1.735 -8.294 -15.076 1.00 97.50 126 THR A N 1
ATOM 1004 C CA . THR A 1 126 ? -2.438 -7.720 -13.925 1.00 97.50 126 THR A CA 1
ATOM 1005 C C . THR A 1 126 ? -2.208 -8.610 -12.710 1.00 97.50 126 THR A C 1
ATOM 1007 O O . THR A 1 126 ? -1.950 -9.807 -12.864 1.00 97.50 126 THR A O 1
ATOM 1010 N N . VAL A 1 127 ? -2.388 -8.064 -11.511 1.00 97.94 127 VAL A N 1
ATOM 1011 C CA . VAL A 1 127 ? -2.357 -8.812 -10.250 1.00 97.94 127 VAL A CA 1
ATOM 1012 C C . VAL A 1 127 ? -3.623 -8.577 -9.432 1.00 97.94 127 VAL A C 1
ATOM 1014 O O . VAL A 1 127 ? -4.253 -7.515 -9.491 1.00 97.94 127 VAL A O 1
ATOM 1017 N N . ASP A 1 128 ? -3.979 -9.585 -8.645 1.00 98.25 128 ASP A N 1
ATOM 1018 C CA . ASP A 1 128 ? -5.086 -9.539 -7.699 1.00 98.25 128 ASP A CA 1
ATOM 1019 C C . ASP A 1 128 ? -4.631 -8.856 -6.402 1.00 98.25 128 ASP A C 1
ATOM 1021 O O . ASP A 1 128 ? -3.919 -9.443 -5.586 1.00 98.25 128 ASP A O 1
ATOM 1025 N N . VAL A 1 129 ? -5.003 -7.586 -6.244 1.00 98.56 129 VAL A N 1
ATOM 1026 C CA . VAL A 1 129 ? -4.688 -6.788 -5.052 1.00 98.56 129 VAL A CA 1
ATOM 1027 C C . VAL A 1 129 ? -5.884 -6.792 -4.115 1.00 98.56 129 VAL A C 1
ATOM 1029 O O . VAL A 1 129 ? -6.976 -6.450 -4.560 1.00 98.56 129 VAL A O 1
ATOM 1032 N N . ASN A 1 130 ? -5.696 -7.114 -2.838 1.00 98.12 130 ASN A N 1
ATOM 1033 C CA . ASN A 1 130 ? -6.777 -7.201 -1.847 1.00 98.12 130 ASN A CA 1
ATOM 1034 C C . ASN A 1 130 ? -6.417 -6.447 -0.570 1.00 98.12 130 ASN A C 1
ATOM 1036 O O . ASN A 1 130 ? -5.258 -6.470 -0.172 1.00 98.12 130 ASN A O 1
ATOM 1040 N N . VAL A 1 131 ? -7.384 -5.836 0.121 1.00 98.31 131 VAL A N 1
ATOM 1041 C CA . VAL A 1 131 ? -7.159 -5.327 1.482 1.00 98.31 131 VAL A CA 1
ATOM 1042 C C . VAL A 1 131 ? -7.678 -6.357 2.481 1.00 98.31 131 VAL A C 1
ATOM 1044 O O . VAL A 1 131 ? -8.878 -6.501 2.696 1.00 98.31 131 VAL A O 1
ATOM 1047 N N . VAL A 1 132 ? -6.760 -7.089 3.112 1.00 97.38 132 VAL A N 1
ATOM 1048 C CA . VAL A 1 132 ? -7.093 -8.195 4.026 1.00 97.38 132 VAL A CA 1
ATOM 1049 C C . VAL A 1 132 ? -7.225 -7.753 5.480 1.00 97.38 132 VAL A C 1
ATOM 1051 O O . VAL A 1 132 ? -7.789 -8.484 6.293 1.00 97.38 132 VAL A O 1
ATOM 1054 N N . GLY A 1 133 ? -6.753 -6.556 5.827 1.00 97.69 133 GLY A N 1
ATOM 1055 C CA . GLY A 1 133 ? -6.809 -6.077 7.200 1.00 97.69 133 GLY A CA 1
ATOM 1056 C C . GLY A 1 133 ? -6.796 -4.563 7.343 1.00 97.69 133 GLY A C 1
ATOM 1057 O O . GLY A 1 133 ? -6.350 -3.835 6.456 1.00 97.69 133 GLY A O 1
ATOM 1058 N N . TRP A 1 134 ? -7.301 -4.108 8.487 1.00 98.56 134 TRP A N 1
ATOM 1059 C CA . TRP A 1 134 ? -7.300 -2.715 8.919 1.00 98.56 134 TRP A CA 1
ATOM 1060 C C . TRP A 1 134 ? -6.850 -2.627 10.374 1.00 98.56 134 TRP A C 1
ATOM 1062 O O . TRP A 1 134 ? -7.453 -3.236 11.258 1.00 98.56 134 TRP A O 1
ATOM 1072 N N . ALA A 1 135 ? -5.819 -1.834 10.632 1.00 98.56 135 ALA A N 1
ATOM 1073 C CA . ALA A 1 135 ? -5.402 -1.445 11.966 1.00 98.56 135 ALA A CA 1
ATOM 1074 C C . ALA A 1 135 ? -5.929 -0.046 12.292 1.00 98.56 135 ALA A C 1
ATOM 1076 O O . ALA A 1 135 ? -5.696 0.901 11.542 1.00 98.56 135 ALA A O 1
ATOM 1077 N N . VAL A 1 136 ? -6.627 0.085 13.419 1.00 98.56 136 VAL A N 1
ATOM 1078 C CA . VAL A 1 136 ? -7.245 1.331 13.905 1.00 98.56 136 VAL A CA 1
ATOM 1079 C C . VAL A 1 136 ? -6.983 1.512 15.399 1.00 98.56 136 VAL A C 1
ATOM 1081 O O . VAL A 1 136 ? -6.835 0.533 16.125 1.00 98.56 136 VAL A O 1
ATOM 1084 N N . LYS A 1 137 ? -6.988 2.757 15.898 1.00 96.69 137 LYS A N 1
ATOM 1085 C CA . LYS A 1 137 ? -6.914 3.015 17.355 1.00 96.69 137 LYS A CA 1
ATOM 1086 C C . LYS A 1 137 ? -8.170 2.538 18.092 1.00 96.69 137 LYS A C 1
ATOM 1088 O O . LYS A 1 137 ? -8.089 2.103 19.235 1.00 96.69 137 LYS A O 1
ATOM 1093 N N . ASP A 1 138 ? -9.322 2.611 17.431 1.00 96.88 138 ASP A N 1
ATOM 1094 C CA . ASP A 1 138 ? -10.617 2.185 17.959 1.00 96.88 138 ASP A CA 1
ATOM 1095 C C . ASP A 1 138 ? -11.415 1.475 16.856 1.00 96.88 138 ASP A C 1
ATOM 1097 O O . ASP A 1 138 ? -11.592 2.017 15.762 1.00 96.88 138 ASP A O 1
ATOM 1101 N N 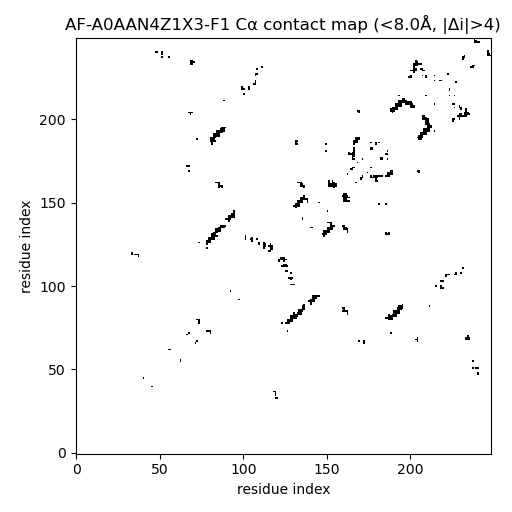. LYS A 1 139 ? -11.928 0.267 17.146 1.00 97.00 139 LYS A N 1
ATOM 1102 C CA . LYS A 1 139 ? -12.777 -0.495 16.211 1.00 97.00 139 LYS A CA 1
ATOM 1103 C C . LYS A 1 139 ? -14.019 0.293 15.798 1.00 97.00 139 LYS A C 1
ATOM 1105 O O . LYS A 1 139 ? -14.490 0.110 14.681 1.00 97.00 139 LYS A O 1
ATOM 1110 N N . GLY A 1 140 ? -14.523 1.176 16.665 1.00 97.69 140 GLY A N 1
ATOM 1111 C CA . GLY A 1 140 ? -15.679 2.030 16.392 1.00 97.69 140 GLY A CA 1
ATOM 1112 C C . GLY A 1 140 ? -15.483 3.009 15.229 1.00 97.69 140 GLY A C 1
ATOM 1113 O O . GLY A 1 140 ? -16.470 3.497 14.681 1.00 97.69 140 GLY A O 1
ATOM 1114 N N . LEU A 1 141 ? -14.237 3.262 14.808 1.00 98.12 141 LEU A N 1
ATOM 1115 C CA . LEU A 1 141 ? -13.946 4.065 13.617 1.00 98.12 141 LEU A CA 1
ATOM 1116 C C . LEU A 1 141 ? -14.327 3.340 12.322 1.00 98.12 141 LEU A C 1
ATOM 1118 O O . LEU A 1 141 ? -14.645 3.997 11.332 1.00 98.12 141 LEU A O 1
ATOM 1122 N N . LEU A 1 142 ? -14.325 2.004 12.319 1.00 98.56 142 LEU A N 1
ATOM 1123 C CA . LEU A 1 142 ? -14.723 1.198 11.171 1.00 98.56 142 LEU A CA 1
ATOM 1124 C C . LEU A 1 142 ? -16.243 1.020 11.157 1.00 98.56 142 LEU A C 1
ATOM 1126 O O . LEU A 1 142 ? -16.795 0.153 11.828 1.00 98.56 142 LEU A O 1
ATOM 1130 N N . GLN A 1 143 ? -16.933 1.820 10.347 1.00 98.44 143 GLN A N 1
ATOM 1131 C CA . GLN A 1 143 ? -18.387 1.728 10.197 1.00 98.44 143 GLN A CA 1
ATOM 1132 C C . GLN A 1 143 ? -18.766 0.700 9.117 1.00 98.44 143 GLN A C 1
ATOM 1134 O O . GLN A 1 143 ? -18.015 0.492 8.160 1.00 98.44 143 GLN A O 1
ATOM 1139 N N . GLY A 1 144 ? -19.943 0.082 9.236 1.00 97.88 144 GLY A N 1
ATOM 1140 C CA . GLY A 1 144 ? -20.435 -0.938 8.297 1.00 97.88 144 GLY A CA 1
ATOM 1141 C C . GLY A 1 144 ? -19.872 -2.338 8.561 1.00 97.88 144 GLY A C 1
ATOM 1142 O O . GLY A 1 144 ? -19.388 -2.610 9.658 1.00 97.88 144 GLY A O 1
ATOM 1143 N N . ASP A 1 145 ? -19.957 -3.231 7.572 1.00 97.50 145 ASP A N 1
ATOM 1144 C CA . ASP A 1 145 ? -19.492 -4.611 7.721 1.00 97.50 145 ASP A CA 1
ATOM 1145 C C . ASP A 1 145 ? -17.959 -4.702 7.682 1.00 97.50 145 ASP A C 1
ATOM 1147 O O . ASP A 1 145 ? -17.288 -4.084 6.848 1.00 97.50 145 ASP A O 1
ATOM 1151 N N . THR A 1 146 ? -17.404 -5.481 8.605 1.00 97.06 146 THR A N 1
ATOM 1152 C CA . THR A 1 146 ? -15.973 -5.788 8.715 1.00 97.06 146 THR A CA 1
ATOM 1153 C C . THR A 1 146 ? -15.696 -7.288 8.635 1.00 97.06 146 THR A C 1
ATOM 1155 O O . THR A 1 146 ? -14.549 -7.691 8.766 1.00 97.06 146 THR A O 1
ATOM 1158 N N . SER A 1 147 ? -16.707 -8.127 8.379 1.00 94.31 147 SER A N 1
ATOM 1159 C CA . SER A 1 147 ? -16.576 -9.591 8.385 1.00 94.31 147 SER A CA 1
ATOM 1160 C C . SER A 1 147 ? -15.572 -10.151 7.365 1.00 94.31 147 SER A C 1
ATOM 1162 O O . SER A 1 147 ? -15.042 -11.242 7.566 1.00 94.31 147 SER A O 1
ATOM 1164 N N . GLY A 1 148 ? -15.283 -9.407 6.290 1.00 91.88 148 GLY A N 1
ATOM 1165 C CA . GLY A 1 148 ? -14.300 -9.776 5.263 1.00 91.88 148 GLY A CA 1
ATOM 1166 C C . GLY A 1 148 ? -12.848 -9.374 5.563 1.00 91.88 148 GLY A C 1
ATOM 1167 O O . GLY A 1 148 ? -11.930 -9.820 4.867 1.00 91.88 148 GLY A O 1
ATOM 1168 N N . ILE A 1 149 ? -12.606 -8.557 6.592 1.00 94.94 149 ILE A N 1
ATOM 1169 C CA . ILE A 1 149 ? -11.284 -8.003 6.924 1.00 94.94 149 ILE A CA 1
ATOM 1170 C C . ILE A 1 149 ? -10.869 -8.370 8.349 1.00 94.94 149 ILE A C 1
ATOM 1172 O O . ILE A 1 149 ? -11.703 -8.501 9.239 1.00 94.94 149 ILE A O 1
ATOM 1176 N N . GLU A 1 150 ? -9.566 -8.519 8.576 1.00 96.75 150 GLU A N 1
ATOM 1177 C CA . GLU A 1 150 ? -9.042 -8.621 9.937 1.00 96.75 150 GLU A CA 1
ATOM 1178 C C . GLU A 1 150 ? -8.955 -7.219 10.553 1.00 96.75 150 GLU A C 1
ATOM 1180 O O . GLU A 1 150 ? -8.473 -6.283 9.910 1.00 96.75 150 GLU A O 1
ATOM 1185 N N . VAL A 1 151 ? -9.444 -7.048 11.785 1.00 97.81 151 VAL A N 1
ATOM 1186 C CA . VAL A 1 151 ? -9.466 -5.738 12.455 1.00 97.81 151 VAL A CA 1
ATOM 1187 C C . VAL A 1 151 ? -8.524 -5.741 13.648 1.00 97.81 151 VAL A C 1
ATOM 1189 O O . VAL A 1 151 ? -8.845 -6.275 14.717 1.00 97.81 151 VAL A O 1
ATOM 1192 N N . TYR A 1 152 ? -7.401 -5.050 13.482 1.00 97.69 152 TYR A N 1
ATOM 1193 C CA . TYR A 1 152 ? -6.371 -4.889 14.496 1.00 97.69 152 TYR A CA 1
ATOM 1194 C C . TYR A 1 152 ? -6.590 -3.604 15.302 1.00 97.69 152 TYR A C 1
ATOM 1196 O O . TYR A 1 152 ? -6.930 -2.552 14.761 1.00 97.69 152 TYR A O 1
ATOM 1204 N N . THR A 1 153 ? -6.372 -3.688 16.613 1.00 97.25 153 THR A N 1
ATOM 1205 C CA . THR A 1 153 ? -6.352 -2.531 17.534 1.00 97.25 153 THR A CA 1
ATOM 1206 C C . THR A 1 153 ? -5.047 -2.421 18.310 1.00 97.25 153 THR A C 1
ATOM 1208 O O . THR A 1 153 ? -4.968 -1.744 19.332 1.00 97.25 153 THR A O 1
ATOM 1211 N N . THR A 1 154 ? -4.036 -3.158 17.867 1.00 95.50 154 THR A N 1
ATOM 1212 C CA . THR A 1 154 ? -2.668 -3.068 18.361 1.00 95.50 154 THR A CA 1
ATOM 1213 C C . THR A 1 154 ? -1.984 -1.841 17.777 1.00 95.50 154 THR A C 1
ATOM 1215 O O . THR A 1 154 ? -2.374 -1.341 16.720 1.00 95.50 154 THR A O 1
ATOM 1218 N N . THR A 1 155 ? -0.956 -1.358 18.462 1.00 96.50 155 THR A N 1
ATOM 1219 C CA . THR A 1 155 ? -0.115 -0.252 18.004 1.00 96.50 155 THR A CA 1
ATOM 1220 C C . THR A 1 155 ? 1.345 -0.672 18.010 1.00 96.50 155 THR A C 1
ATOM 1222 O O . THR A 1 155 ? 1.718 -1.574 18.762 1.00 96.50 155 THR A O 1
ATOM 1225 N N . ASP A 1 156 ? 2.161 0.009 17.213 1.00 94.44 156 ASP A N 1
ATOM 1226 C CA . ASP A 1 156 ? 3.615 -0.083 17.325 1.00 94.44 156 ASP A CA 1
ATOM 1227 C C . ASP A 1 156 ? 4.140 0.701 18.544 1.00 94.44 156 ASP A C 1
ATOM 1229 O O . ASP A 1 156 ? 3.372 1.216 19.367 1.00 94.44 156 ASP A O 1
ATOM 1233 N N . GLU A 1 157 ? 5.467 0.778 18.665 1.00 94.50 157 GLU A N 1
ATOM 1234 C CA . GLU A 1 157 ? 6.165 1.473 19.753 1.00 94.50 157 GLU A CA 1
ATOM 1235 C C . GLU A 1 157 ? 5.868 2.983 19.801 1.00 94.50 157 GLU A C 1
ATOM 1237 O O . GLU A 1 157 ? 5.970 3.595 20.865 1.00 94.50 157 GLU A O 1
ATOM 1242 N N . GLU A 1 158 ? 5.449 3.577 18.679 1.00 92.44 158 GLU A N 1
ATOM 1243 C CA . GLU A 1 158 ? 5.088 4.995 18.559 1.00 92.44 158 GLU A CA 1
ATOM 1244 C C . GLU A 1 158 ? 3.592 5.247 18.823 1.00 92.44 158 GLU A C 1
ATOM 1246 O O . GLU A 1 158 ? 3.131 6.391 18.812 1.00 92.44 158 GLU A O 1
ATOM 1251 N N . GLY A 1 159 ? 2.812 4.196 19.101 1.00 94.12 159 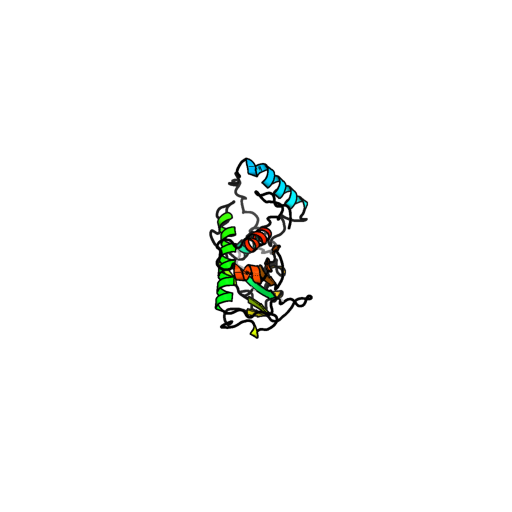GLY A N 1
ATOM 1252 C CA . GLY A 1 159 ? 1.371 4.300 19.329 1.00 94.12 159 GLY A CA 1
ATOM 1253 C C . GLY A 1 159 ? 0.549 4.423 18.040 1.00 94.12 159 GLY A C 1
ATOM 1254 O O . GLY A 1 159 ? -0.631 4.792 18.095 1.00 94.12 159 GLY A O 1
ATOM 1255 N N . ILE A 1 160 ? 1.139 4.108 16.884 1.00 95.88 160 ILE A N 1
ATOM 1256 C CA . ILE A 1 160 ? 0.472 4.125 15.580 1.00 95.88 160 ILE A CA 1
ATOM 1257 C C . ILE A 1 160 ? -0.209 2.764 15.371 1.00 95.88 160 ILE A C 1
ATOM 1259 O O . ILE A 1 160 ? 0.443 1.732 15.556 1.00 95.88 160 ILE A O 1
ATOM 1263 N N . PRO A 1 161 ? -1.490 2.697 14.956 1.00 98.00 161 PRO A N 1
ATOM 1264 C CA . PRO A 1 161 ? -2.190 1.431 14.725 1.00 98.00 161 PRO A CA 1
ATOM 1265 C C . PRO A 1 161 ? -1.405 0.517 13.808 1.00 98.00 161 PRO A C 1
ATOM 1267 O O . PRO A 1 161 ? -1.008 0.958 12.738 1.00 98.00 161 PRO A O 1
ATOM 1270 N N . GLN A 1 162 ? -1.173 -0.728 14.206 1.00 97.38 162 GLN A N 1
ATOM 1271 C CA . GLN A 1 162 ? -0.310 -1.665 13.496 1.00 97.38 162 GLN A CA 1
ATOM 1272 C C . GLN A 1 162 ? -1.050 -2.972 13.222 1.00 97.38 162 GLN A C 1
ATOM 1274 O O . GLN A 1 162 ? -1.682 -3.537 14.118 1.00 97.38 162 GLN A O 1
ATOM 1279 N N . CYS A 1 163 ? -0.960 -3.444 11.980 1.00 97.50 163 CYS A N 1
ATOM 1280 C CA . CYS A 1 163 ? -1.350 -4.802 11.619 1.00 97.50 163 CYS A CA 1
ATOM 1281 C C . CYS A 1 163 ? -0.401 -5.808 12.279 1.00 97.50 163 CYS A C 1
ATOM 1283 O O . CYS A 1 163 ? 0.741 -5.459 12.562 1.00 97.50 163 CYS A O 1
ATOM 1285 N N . ASP A 1 164 ? -0.852 -7.036 12.533 1.00 97.06 164 ASP A N 1
ATOM 1286 C CA . ASP A 1 164 ? -0.030 -8.043 13.217 1.00 97.06 164 ASP A CA 1
ATOM 1287 C C . ASP A 1 164 ? 1.295 -8.300 12.466 1.00 97.06 164 ASP A C 1
ATOM 1289 O O . ASP A 1 164 ? 1.254 -8.799 11.336 1.00 97.06 164 ASP A O 1
ATOM 1293 N N . PRO A 1 165 ? 2.467 -8.007 13.071 1.00 96.56 165 PRO A N 1
ATOM 1294 C CA . PRO A 1 165 ? 3.759 -8.284 12.453 1.00 96.56 165 PRO A CA 1
ATOM 1295 C C . PRO A 1 165 ? 3.941 -9.754 12.065 1.00 96.56 165 PRO A C 1
ATOM 1297 O O . PRO A 1 165 ? 4.586 -10.024 11.057 1.00 96.56 165 PRO A O 1
ATOM 1300 N N . GLY A 1 166 ? 3.305 -10.688 12.788 1.00 96.69 166 GLY A N 1
ATOM 1301 C CA . GLY A 1 166 ? 3.307 -12.120 12.468 1.00 96.69 166 GLY A CA 1
ATOM 1302 C C . GLY A 1 166 ? 2.683 -12.462 11.108 1.00 96.69 166 GLY A C 1
ATOM 1303 O O . GLY A 1 166 ? 2.889 -13.552 10.579 1.00 96.69 166 GLY A O 1
ATOM 1304 N N . CYS A 1 167 ? 1.908 -11.536 10.539 1.00 97.12 167 CYS A N 1
ATOM 1305 C CA . CYS A 1 167 ? 1.255 -11.657 9.239 1.00 97.12 167 CYS A CA 1
ATOM 1306 C C . CYS A 1 167 ? 1.924 -10.811 8.143 1.00 97.12 167 CYS A C 1
ATOM 1308 O O . CYS A 1 167 ? 1.493 -10.876 6.996 1.00 97.12 167 CYS A O 1
ATOM 1310 N N . GLY A 1 168 ? 2.924 -9.988 8.467 1.00 96.94 168 GLY A N 1
ATOM 1311 C CA . GLY A 1 168 ? 3.508 -9.043 7.518 1.00 96.94 168 GLY A CA 1
ATOM 1312 C C . GLY A 1 168 ? 4.737 -9.595 6.809 1.00 96.94 168 GLY A C 1
ATOM 1313 O O . GLY A 1 168 ? 5.722 -9.936 7.462 1.00 96.94 168 GLY A O 1
ATOM 1314 N N . ARG A 1 169 ? 4.736 -9.583 5.473 1.00 96.50 169 ARG A N 1
ATOM 1315 C CA . ARG A 1 169 ? 5.878 -10.004 4.643 1.00 96.50 169 ARG A CA 1
ATOM 1316 C C . ARG A 1 169 ? 7.174 -9.273 4.987 1.00 96.50 169 ARG A C 1
ATOM 1318 O O . ARG A 1 169 ? 8.233 -9.887 5.003 1.00 96.50 169 ARG A O 1
ATOM 1325 N N . PHE A 1 170 ? 7.087 -7.987 5.332 1.00 95.81 170 PHE A N 1
ATOM 1326 C CA . PHE A 1 170 ? 8.241 -7.204 5.788 1.00 95.81 170 PHE A CA 1
ATOM 1327 C C . PHE A 1 170 ? 9.004 -7.880 6.942 1.00 95.81 170 PHE A C 1
ATOM 1329 O O . PHE A 1 170 ? 10.231 -7.823 6.988 1.00 95.81 170 PHE A O 1
ATOM 1336 N N . PHE A 1 171 ? 8.283 -8.557 7.842 1.00 95.31 171 PHE A N 1
ATOM 1337 C CA . PHE A 1 171 ? 8.844 -9.279 8.985 1.00 95.31 171 PHE A CA 1
ATOM 1338 C C . PHE A 1 171 ? 9.163 -10.753 8.672 1.00 95.31 171 PHE A C 1
ATOM 1340 O O . PHE A 1 171 ? 9.974 -11.358 9.369 1.00 95.31 171 PHE A O 1
ATOM 1347 N N . HIS A 1 172 ? 8.561 -11.307 7.615 1.00 94.50 172 HIS A N 1
ATOM 1348 C CA . HIS A 1 172 ? 8.610 -12.720 7.220 1.00 94.50 172 HIS A CA 1
ATOM 1349 C C . HIS A 1 172 ? 9.042 -12.886 5.752 1.00 94.50 172 HIS A C 1
ATOM 1351 O O . HIS A 1 172 ? 8.328 -13.453 4.923 1.00 94.50 172 HIS A O 1
ATOM 1357 N N . GLN A 1 173 ? 10.233 -12.383 5.409 1.00 91.38 173 GLN A N 1
ATOM 1358 C CA . GLN A 1 173 ? 10.791 -12.463 4.045 1.00 91.38 173 GLN A CA 1
ATOM 1359 C C . GLN A 1 173 ? 11.181 -13.895 3.625 1.00 91.38 173 GLN A C 1
ATOM 1361 O O . GLN A 1 173 ? 11.508 -14.147 2.468 1.00 91.38 173 GLN A O 1
ATOM 1366 N N . ASP A 1 174 ? 11.142 -14.844 4.559 1.00 91.56 174 ASP A N 1
ATOM 1367 C CA . ASP A 1 174 ? 11.271 -16.281 4.320 1.00 91.56 174 ASP A CA 1
ATOM 1368 C C . ASP A 1 174 ? 9.957 -16.941 3.860 1.00 91.56 174 ASP A C 1
ATOM 1370 O O . ASP A 1 174 ? 9.943 -18.142 3.581 1.00 91.56 174 ASP A O 1
ATOM 1374 N N . ASN A 1 175 ? 8.874 -16.159 3.741 1.00 89.94 175 ASN A N 1
ATOM 1375 C CA . ASN A 1 175 ? 7.516 -16.608 3.441 1.00 89.94 175 ASN A CA 1
ATOM 1376 C C . ASN A 1 175 ? 6.937 -17.583 4.493 1.00 89.94 175 ASN A C 1
ATOM 1378 O O . ASN A 1 175 ? 6.006 -18.337 4.187 1.00 89.94 175 ASN A O 1
ATOM 1382 N N . ASP A 1 176 ? 7.454 -17.586 5.730 1.00 93.56 176 ASP A N 1
ATOM 1383 C CA . ASP A 1 176 ? 6.890 -18.367 6.835 1.00 93.56 176 ASP A CA 1
ATOM 1384 C C . ASP A 1 176 ? 5.902 -17.532 7.660 1.00 93.56 176 ASP A C 1
ATOM 1386 O O . ASP A 1 176 ? 6.262 -16.823 8.598 1.00 93.56 176 ASP A O 1
ATOM 1390 N N . TYR A 1 177 ? 4.617 -17.682 7.341 1.00 95.12 177 TYR A N 1
ATOM 1391 C CA . TYR A 1 177 ? 3.513 -17.041 8.060 1.00 95.12 177 TYR A CA 1
ATOM 1392 C C . TYR A 1 177 ? 2.889 -17.934 9.142 1.00 95.12 177 TYR A C 1
ATOM 1394 O O . TYR A 1 177 ? 1.733 -17.736 9.521 1.00 95.12 177 TYR A O 1
ATOM 1402 N N . SER A 1 178 ? 3.610 -18.937 9.656 1.00 94.19 178 SER A N 1
ATOM 1403 C CA . SER A 1 178 ? 3.111 -19.797 10.744 1.00 94.19 178 SER A CA 1
ATOM 1404 C C . SER A 1 178 ? 2.818 -19.031 12.041 1.00 94.19 178 SER A C 1
ATOM 1406 O O . SER A 1 178 ? 2.003 -19.480 12.849 1.00 94.19 178 SER A O 1
ATOM 1408 N N . ALA A 1 179 ? 3.439 -17.861 12.215 1.00 91.81 179 ALA A N 1
ATOM 1409 C CA . ALA A 1 179 ? 3.188 -16.938 13.316 1.00 91.81 179 ALA A CA 1
ATOM 1410 C C . ALA A 1 179 ? 1.946 -16.047 13.113 1.00 91.81 179 ALA A C 1
ATOM 1412 O O . ALA A 1 179 ? 1.510 -15.404 14.068 1.00 91.81 179 ALA A O 1
ATOM 1413 N N . CYS A 1 180 ? 1.353 -16.014 11.913 1.00 95.62 180 CYS A N 1
ATOM 1414 C CA . CYS A 1 180 ? 0.188 -15.181 11.627 1.00 95.62 180 CYS A CA 1
ATOM 1415 C C . CYS A 1 180 ? -1.060 -15.741 12.318 1.00 95.62 180 CYS A C 1
ATOM 1417 O O . CYS A 1 180 ? -1.617 -16.760 11.899 1.00 95.62 180 CYS A O 1
ATOM 1419 N N . ALA A 1 181 ? -1.546 -15.050 13.353 1.00 92.19 181 ALA A N 1
ATOM 1420 C CA . ALA A 1 181 ? -2.700 -15.500 14.133 1.00 92.19 181 ALA A CA 1
ATOM 1421 C C . ALA A 1 181 ? -3.999 -15.565 13.307 1.00 92.19 181 ALA A C 1
ATOM 1423 O O . ALA A 1 181 ? -4.862 -16.401 13.576 1.00 92.19 181 ALA A O 1
ATOM 1424 N N . ALA A 1 182 ? -4.118 -14.721 12.276 1.00 90.12 182 ALA A N 1
ATOM 1425 C CA . ALA A 1 182 ? -5.234 -14.726 11.328 1.00 90.12 182 ALA A CA 1
ATOM 1426 C C . ALA A 1 182 ? -5.141 -15.856 10.275 1.00 90.12 182 ALA A C 1
ATOM 1428 O O . ALA A 1 182 ? -6.080 -16.066 9.506 1.00 90.12 182 ALA A O 1
ATOM 1429 N N . GLY A 1 183 ? -4.033 -16.608 10.260 1.00 90.94 183 GLY A N 1
ATOM 1430 C CA . GLY A 1 183 ? -3.730 -17.661 9.294 1.00 90.94 183 GLY A CA 1
ATOM 1431 C C . GLY A 1 183 ? -2.925 -17.157 8.095 1.00 90.94 183 GLY A C 1
ATOM 1432 O O . GLY A 1 183 ? -3.057 -16.012 7.677 1.00 90.94 183 GLY A O 1
ATOM 1433 N N . ALA A 1 184 ? -2.109 -18.034 7.504 1.00 90.56 184 ALA A N 1
ATOM 1434 C CA . ALA A 1 184 ? -1.209 -17.682 6.401 1.00 90.56 184 ALA A CA 1
ATOM 1435 C C . ALA A 1 184 ? -1.927 -17.070 5.183 1.00 90.56 184 ALA A C 1
ATOM 1437 O O . ALA A 1 184 ? -1.381 -16.188 4.533 1.00 90.56 184 ALA A O 1
ATOM 1438 N N . ASP A 1 185 ? -3.175 -17.455 4.901 1.00 87.19 185 ASP A N 1
ATOM 1439 C CA . ASP A 1 185 ? -3.971 -16.866 3.810 1.00 87.19 185 ASP A CA 1
ATOM 1440 C C . ASP A 1 185 ? -4.365 -15.394 4.065 1.00 87.19 185 ASP A C 1
ATOM 1442 O O . ASP A 1 185 ? -4.838 -14.707 3.160 1.00 87.19 185 ASP A O 1
ATOM 1446 N N . ARG A 1 186 ? -4.180 -14.908 5.298 1.00 89.56 186 ARG A N 1
ATOM 1447 C CA . ARG A 1 186 ? -4.439 -13.531 5.741 1.00 89.56 186 ARG A CA 1
ATOM 1448 C C . ARG A 1 186 ? -3.161 -12.717 5.933 1.00 89.56 186 ARG A C 1
ATOM 1450 O O . ARG A 1 186 ? -3.238 -11.610 6.463 1.00 89.56 186 ARG A O 1
ATOM 1457 N N . HIS A 1 187 ? -2.008 -13.237 5.503 1.00 96.25 187 HIS A N 1
ATOM 1458 C CA . HIS A 1 187 ? -0.789 -12.437 5.440 1.00 96.25 187 HIS A CA 1
ATOM 1459 C C . HIS A 1 187 ? -0.983 -11.219 4.530 1.00 96.25 187 HIS A C 1
ATOM 1461 O O . HIS A 1 187 ? -1.819 -11.231 3.620 1.00 96.25 187 HIS A O 1
ATOM 1467 N N . TYR A 1 188 ? -0.194 -10.178 4.774 1.00 97.94 188 TYR A N 1
ATOM 1468 C CA . TYR A 1 188 ? -0.126 -8.995 3.931 1.00 97.94 188 TYR A CA 1
ATOM 1469 C C . TYR A 1 188 ? 1.306 -8.771 3.444 1.00 97.94 188 TYR A C 1
ATOM 1471 O O . TYR A 1 188 ? 2.269 -8.877 4.205 1.00 97.94 188 TYR A O 1
ATOM 1479 N N . ASP A 1 189 ? 1.430 -8.437 2.167 1.00 98.25 189 ASP A N 1
ATOM 1480 C CA . ASP A 1 189 ? 2.687 -8.124 1.494 1.00 98.25 189 ASP A CA 1
ATOM 1481 C C . ASP A 1 189 ? 3.064 -6.653 1.673 1.00 98.25 189 ASP A C 1
ATOM 1483 O O . ASP A 1 189 ? 4.235 -6.314 1.825 1.00 98.25 189 ASP A O 1
ATOM 1487 N N . GLN A 1 190 ? 2.050 -5.783 1.696 1.00 98.50 190 GLN A N 1
ATOM 1488 C CA . GLN A 1 190 ? 2.198 -4.333 1.734 1.00 98.50 190 GLN A CA 1
ATOM 1489 C C . GLN A 1 190 ? 1.362 -3.718 2.860 1.00 98.50 190 GLN A C 1
ATOM 1491 O O . GLN A 1 190 ? 0.251 -4.160 3.166 1.00 98.50 190 GLN A O 1
ATOM 1496 N N . SER A 1 191 ? 1.872 -2.653 3.471 1.00 98.38 191 SER A N 1
ATOM 1497 C CA . SER A 1 191 ? 1.142 -1.867 4.461 1.00 98.38 191 SER A CA 1
ATOM 1498 C C . SER A 1 191 ? 0.854 -0.464 3.935 1.00 98.38 191 SER A C 1
ATOM 1500 O O . SER A 1 191 ? 1.776 0.279 3.614 1.00 98.38 191 SER A O 1
ATOM 1502 N N . LEU A 1 192 ? -0.423 -0.076 3.867 1.00 98.75 192 LEU A N 1
ATOM 1503 C CA . LEU A 1 192 ? -0.816 1.287 3.494 1.00 98.75 192 LEU A CA 1
ATOM 1504 C C . LEU A 1 192 ? -1.108 2.101 4.751 1.00 98.75 192 LEU A C 1
ATOM 1506 O O . LEU A 1 192 ? -2.107 1.862 5.424 1.00 98.75 192 LEU A O 1
ATOM 1510 N N . TRP A 1 193 ? -0.268 3.079 5.055 1.00 98.50 193 TRP A N 1
ATOM 1511 C CA . TRP A 1 193 ? -0.423 3.934 6.219 1.00 98.50 193 TRP A CA 1
ATOM 1512 C C . TRP A 1 193 ? -1.108 5.219 5.780 1.00 98.50 193 TRP A C 1
ATOM 1514 O O . TRP A 1 193 ? -0.571 5.976 4.973 1.00 98.50 193 TRP A O 1
ATOM 1524 N N . LEU A 1 194 ? -2.297 5.455 6.320 1.00 98.50 194 LEU A N 1
ATOM 1525 C CA . LEU A 1 194 ? -3.063 6.673 6.105 1.00 98.50 194 LEU A CA 1
ATOM 1526 C C . LEU A 1 194 ? -2.994 7.480 7.397 1.00 98.50 194 LEU A C 1
ATOM 1528 O O . LEU A 1 194 ? -3.665 7.145 8.375 1.00 98.50 194 LEU A O 1
ATOM 1532 N N . THR A 1 195 ? -2.120 8.486 7.410 1.00 98.06 195 THR A N 1
ATOM 1533 C CA . THR A 1 195 ? -1.779 9.265 8.608 1.00 98.06 195 THR A CA 1
ATOM 1534 C C . THR A 1 195 ? -2.419 10.651 8.555 1.00 98.06 195 THR A C 1
ATOM 1536 O O . THR A 1 195 ? -2.161 11.401 7.614 1.00 98.06 195 THR A O 1
ATOM 1539 N N . ASP A 1 196 ? -3.214 11.001 9.571 1.00 96.31 196 ASP A N 1
ATOM 1540 C CA . ASP A 1 196 ? -3.774 12.353 9.734 1.00 96.31 196 ASP A CA 1
ATOM 1541 C C . ASP A 1 196 ? -2.647 13.399 9.798 1.00 96.31 196 ASP A C 1
ATOM 1543 O O . ASP A 1 196 ? -1.703 13.273 10.585 1.00 96.31 196 ASP A O 1
ATOM 1547 N N . GLY A 1 197 ? -2.756 14.454 8.988 1.00 94.88 197 GLY A N 1
ATOM 1548 C CA . GLY A 1 197 ? -1.818 15.580 8.996 1.00 94.88 197 GLY A CA 1
ATOM 1549 C C . GLY A 1 197 ? -0.397 15.264 8.513 1.00 94.88 197 GLY A C 1
ATOM 1550 O O . GLY A 1 197 ? 0.492 16.098 8.686 1.00 94.88 197 GLY A O 1
ATOM 1551 N N . PHE A 1 198 ? -0.155 14.089 7.923 1.00 95.31 198 PHE A N 1
ATOM 1552 C CA . PHE A 1 198 ? 1.126 13.780 7.289 1.00 95.31 198 PHE A CA 1
ATOM 1553 C C . PHE A 1 198 ? 1.215 14.450 5.914 1.00 95.31 198 PHE A C 1
ATOM 1555 O O . PHE A 1 198 ? 0.363 14.239 5.050 1.00 95.31 198 PHE A O 1
ATOM 1562 N N . GLU A 1 199 ? 2.253 15.257 5.706 1.00 92.62 199 GLU A N 1
ATOM 1563 C CA . GLU A 1 199 ? 2.522 15.904 4.423 1.00 92.62 199 GLU A CA 1
ATOM 1564 C C . GLU A 1 199 ? 3.498 15.058 3.594 1.00 92.62 199 GLU A C 1
ATOM 1566 O O . GLU A 1 199 ? 4.534 14.624 4.095 1.00 92.62 199 GLU A O 1
ATOM 1571 N N . GLY A 1 200 ? 3.180 14.851 2.314 1.00 90.75 200 GLY A N 1
ATOM 1572 C CA . GLY A 1 200 ? 4.003 14.061 1.395 1.00 90.75 200 GLY A CA 1
ATOM 1573 C C . GLY A 1 200 ? 3.724 12.558 1.457 1.00 90.75 200 GLY A C 1
ATOM 1574 O O . GLY A 1 200 ? 2.597 12.124 1.725 1.00 90.75 200 GLY A O 1
ATOM 1575 N N . GLY A 1 201 ? 4.756 11.776 1.150 1.00 94.25 201 GLY A N 1
ATOM 1576 C CA . GLY A 1 201 ? 4.714 10.324 1.094 1.00 94.25 201 GLY A CA 1
ATOM 1577 C C . GLY A 1 201 ? 6.038 9.701 1.541 1.00 94.25 201 GLY A C 1
ATOM 1578 O O . GLY A 1 201 ? 7.061 10.379 1.632 1.00 94.25 201 GLY A O 1
ATOM 1579 N N . ALA A 1 202 ? 5.984 8.423 1.901 1.00 95.31 202 ALA A N 1
ATOM 1580 C CA . ALA A 1 202 ? 7.155 7.570 2.051 1.00 95.31 202 ALA A CA 1
ATOM 1581 C C . ALA A 1 202 ? 6.803 6.149 1.602 1.00 95.31 202 ALA A C 1
ATOM 1583 O O . ALA A 1 202 ? 5.726 5.650 1.933 1.00 95.31 202 ALA A O 1
ATOM 1584 N N . GLY A 1 203 ? 7.708 5.482 0.897 1.00 94.88 203 GLY A N 1
ATOM 1585 C CA . GLY A 1 203 ? 7.460 4.171 0.311 1.00 94.88 203 GLY A CA 1
ATOM 1586 C C . GLY A 1 203 ? 8.669 3.254 0.384 1.00 94.88 203 GLY A C 1
ATOM 1587 O O . GLY A 1 203 ? 9.803 3.694 0.574 1.00 94.88 203 GLY A O 1
ATOM 1588 N N . GLY A 1 204 ? 8.419 1.958 0.245 1.00 94.56 204 GLY A N 1
ATOM 1589 C CA . GLY A 1 204 ? 9.463 0.945 0.209 1.00 94.56 204 GLY A CA 1
ATOM 1590 C C . GLY A 1 204 ? 8.900 -0.461 0.065 1.00 94.56 204 GLY A C 1
ATOM 1591 O O . GLY A 1 204 ? 7.740 -0.666 -0.296 1.00 94.56 204 GLY A O 1
ATOM 1592 N N . ASP A 1 205 ? 9.730 -1.449 0.379 1.00 93.94 205 ASP A N 1
ATOM 1593 C CA . ASP A 1 205 ? 9.371 -2.867 0.345 1.00 93.94 205 ASP A CA 1
ATOM 1594 C C . ASP A 1 205 ? 8.237 -3.223 1.324 1.00 93.94 205 ASP A C 1
ATOM 1596 O O . ASP A 1 205 ? 7.490 -4.167 1.090 1.00 93.94 205 ASP A O 1
ATOM 1600 N N . TRP A 1 206 ? 8.065 -2.448 2.396 1.00 96.38 206 TRP A N 1
ATOM 1601 C CA . TRP A 1 206 ? 7.025 -2.639 3.408 1.00 96.38 206 TRP A CA 1
ATOM 1602 C C . TRP A 1 206 ? 5.655 -2.061 3.037 1.00 96.38 206 TRP A C 1
ATOM 1604 O O . TRP A 1 206 ? 4.678 -2.361 3.731 1.00 96.38 206 TRP A O 1
ATOM 1614 N N . GLY A 1 207 ? 5.555 -1.202 2.017 1.00 97.88 207 GLY A N 1
ATOM 1615 C CA . GLY A 1 207 ? 4.328 -0.453 1.753 1.00 97.88 207 GLY A CA 1
ATOM 1616 C C . GLY A 1 207 ? 4.518 1.021 1.423 1.00 97.88 207 GLY A C 1
ATOM 1617 O O . GLY A 1 207 ? 5.561 1.451 0.934 1.00 97.88 207 GLY A O 1
ATOM 1618 N N . GLN A 1 208 ? 3.458 1.786 1.682 1.00 98.38 208 GLN A N 1
ATOM 1619 C CA . GLN A 1 208 ? 3.383 3.225 1.443 1.00 98.38 208 GLN A CA 1
ATOM 1620 C C . GLN A 1 208 ? 2.776 3.923 2.665 1.00 98.38 208 GLN A C 1
ATOM 1622 O O . GLN A 1 208 ? 1.819 3.425 3.259 1.00 98.38 208 GLN A O 1
ATOM 1627 N N . ARG A 1 209 ? 3.281 5.105 3.014 1.00 98.12 209 ARG A N 1
ATOM 1628 C CA . ARG A 1 209 ? 2.699 6.036 3.986 1.00 98.12 209 ARG A CA 1
ATOM 1629 C C . ARG A 1 209 ? 2.357 7.336 3.292 1.00 98.12 209 ARG A C 1
ATOM 1631 O O . ARG A 1 209 ? 3.201 7.913 2.621 1.00 98.12 209 ARG A O 1
ATOM 1638 N N . ILE A 1 210 ? 1.117 7.781 3.459 1.00 97.88 210 ILE A N 1
ATOM 1639 C CA . ILE A 1 210 ? 0.558 8.942 2.765 1.00 97.88 210 ILE A CA 1
ATOM 1640 C C . ILE A 1 210 ? -0.346 9.704 3.736 1.00 97.88 210 ILE A C 1
ATOM 1642 O O . ILE A 1 210 ? -0.967 9.111 4.625 1.00 97.88 210 ILE A O 1
ATOM 1646 N N . GLY A 1 211 ? -0.439 11.022 3.552 1.00 98.12 211 GLY A N 1
ATOM 1647 C CA . GLY A 1 211 ? -1.431 11.847 4.237 1.00 98.12 211 GLY A CA 1
ATOM 1648 C C . GLY A 1 211 ? -2.842 11.311 4.010 1.00 98.12 211 GLY A C 1
ATOM 1649 O O . GLY A 1 211 ? -3.275 11.153 2.863 1.00 98.12 211 GLY A O 1
ATOM 1650 N N . GLN A 1 212 ? -3.558 11.028 5.097 1.00 97.69 212 GLN A N 1
ATOM 1651 C CA . GLN A 1 212 ? -4.908 10.468 5.051 1.00 97.69 212 GLN A CA 1
ATOM 1652 C C . GLN A 1 212 ? -5.838 11.365 4.228 1.00 97.69 212 GLN A C 1
ATOM 1654 O O . GLN A 1 212 ? -6.561 10.880 3.359 1.00 97.69 212 GLN A O 1
ATOM 1659 N N . GLU A 1 213 ? -5.769 12.676 4.443 1.00 97.31 213 GLU A N 1
ATOM 1660 C CA . GLU A 1 213 ? -6.642 13.655 3.809 1.00 97.31 213 GLU A CA 1
ATOM 1661 C C . GLU A 1 213 ? -6.390 13.708 2.303 1.00 97.31 213 GLU A C 1
ATOM 1663 O O . GLU A 1 213 ? -7.336 13.674 1.515 1.00 97.31 213 GLU A O 1
ATOM 1668 N N . TYR A 1 214 ? -5.115 13.731 1.902 1.00 98.00 214 TYR A N 1
ATOM 1669 C CA . TYR A 1 214 ? -4.724 13.689 0.497 1.00 98.00 214 TYR A CA 1
ATOM 1670 C C . TYR A 1 214 ? -5.232 12.409 -0.165 1.00 98.00 214 TYR A C 1
ATOM 1672 O O . TYR A 1 214 ? -5.891 12.474 -1.200 1.00 98.00 214 TYR A O 1
ATOM 1680 N N . PHE A 1 215 ? -4.961 11.245 0.426 1.00 98.31 215 PHE A N 1
ATOM 1681 C CA . PHE A 1 215 ? -5.345 9.973 -0.177 1.00 98.31 215 PHE A CA 1
ATOM 1682 C C . PHE A 1 215 ? -6.864 9.878 -0.355 1.00 98.31 215 PHE A C 1
ATOM 1684 O O . PHE A 1 215 ? -7.349 9.593 -1.450 1.00 98.31 215 PHE A O 1
ATOM 1691 N N . MET A 1 216 ? -7.621 10.196 0.700 1.00 98.25 216 MET A N 1
ATOM 1692 C CA . MET A 1 216 ? -9.081 10.101 0.693 1.00 98.25 216 MET A CA 1
ATOM 1693 C C . MET A 1 216 ? -9.740 11.096 -0.274 1.00 98.25 216 MET A C 1
ATOM 1695 O O . MET A 1 216 ? -10.767 10.772 -0.865 1.00 98.25 216 MET A O 1
ATOM 1699 N N . GLN A 1 217 ? -9.156 12.282 -0.483 1.00 98.00 217 GLN A N 1
ATOM 1700 C CA . GLN A 1 217 ? -9.653 13.265 -1.458 1.00 98.00 217 GLN A CA 1
ATOM 1701 C C . GLN A 1 217 ? -9.404 12.858 -2.918 1.00 98.00 217 GLN A C 1
ATOM 1703 O O . GLN A 1 217 ? -10.066 13.381 -3.812 1.00 98.00 217 GLN A O 1
ATOM 1708 N N . ASN A 1 218 ? -8.471 11.934 -3.167 1.00 98.06 218 ASN A N 1
ATOM 1709 C CA . ASN A 1 218 ? -8.027 11.557 -4.510 1.00 98.06 218 ASN A CA 1
ATOM 1710 C C . ASN A 1 218 ? -8.405 10.114 -4.904 1.00 98.06 218 ASN A C 1
ATOM 1712 O O . ASN A 1 218 ? -7.955 9.638 -5.941 1.00 98.06 218 ASN A O 1
ATOM 1716 N N . LEU A 1 219 ? -9.257 9.426 -4.132 1.00 97.94 219 LEU A N 1
ATOM 1717 C CA . LEU A 1 219 ? -9.654 8.023 -4.362 1.00 97.94 219 LEU A CA 1
ATOM 1718 C C . LEU A 1 219 ? -10.201 7.732 -5.766 1.00 97.94 219 LEU A C 1
ATOM 1720 O O . LEU A 1 219 ? -10.026 6.624 -6.274 1.00 97.94 219 LEU A O 1
ATOM 1724 N N . ASP A 1 220 ? -10.849 8.714 -6.391 1.00 96.31 220 ASP A N 1
ATOM 1725 C CA . ASP A 1 220 ? -11.460 8.574 -7.716 1.00 96.31 220 ASP A CA 1
ATOM 1726 C C . ASP A 1 220 ? -10.534 9.029 -8.857 1.00 96.31 220 ASP A C 1
ATOM 1728 O O . ASP A 1 220 ? -10.868 8.848 -10.029 1.00 96.31 220 ASP A O 1
ATOM 1732 N N . LEU A 1 221 ? -9.364 9.604 -8.545 1.00 97.19 221 LEU A N 1
ATOM 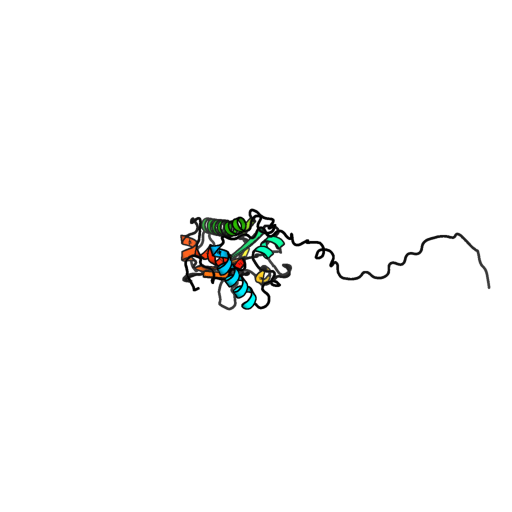1733 C CA . LEU A 1 221 ? -8.396 9.976 -9.572 1.00 97.19 221 LEU A CA 1
ATOM 1734 C C . LEU A 1 221 ? -7.781 8.734 -10.196 1.00 97.19 221 LEU A C 1
ATOM 1736 O O . LEU A 1 221 ? -7.396 7.786 -9.509 1.00 97.19 221 LEU A O 1
ATOM 1740 N N . GLU A 1 222 ? -7.634 8.771 -11.516 1.00 95.81 222 GLU A N 1
ATOM 1741 C CA . GLU A 1 222 ? -6.947 7.709 -12.234 1.00 95.81 222 GLU A CA 1
ATOM 1742 C C . GLU A 1 222 ? -5.504 7.558 -11.725 1.00 95.81 222 GLU A C 1
ATOM 1744 O O . GLU A 1 222 ? -5.095 6.448 -11.380 1.00 95.81 222 GLU A O 1
ATOM 1749 N N . ASP A 1 223 ? -4.805 8.687 -11.574 1.00 95.56 223 ASP A N 1
ATOM 1750 C CA . ASP A 1 223 ? -3.428 8.768 -11.098 1.00 95.56 223 ASP A CA 1
ATOM 1751 C C . ASP A 1 223 ? -3.355 9.483 -9.743 1.00 95.56 223 ASP A C 1
ATOM 1753 O O . ASP A 1 223 ? -3.354 10.714 -9.652 1.00 95.56 223 ASP A O 1
ATOM 1757 N N . ILE A 1 224 ? -3.264 8.704 -8.664 1.00 97.19 224 ILE A N 1
ATOM 1758 C CA . ILE A 1 224 ? -2.985 9.227 -7.322 1.00 97.19 224 ILE A CA 1
ATOM 1759 C C . ILE A 1 224 ? -1.475 9.451 -7.225 1.00 97.19 224 ILE A C 1
ATOM 1761 O O . ILE A 1 224 ? -0.728 8.537 -6.889 1.00 97.19 224 ILE A O 1
ATOM 1765 N N . HIS A 1 225 ? -1.032 10.659 -7.575 1.00 95.38 225 HIS A N 1
ATOM 1766 C CA . HIS A 1 225 ? 0.380 10.981 -7.804 1.00 95.38 225 HIS A CA 1
ATOM 1767 C C . HIS A 1 225 ? 1.327 10.515 -6.686 1.00 95.38 225 HIS A C 1
ATOM 1769 O O . HIS A 1 225 ? 2.279 9.797 -6.978 1.00 95.38 225 HIS A O 1
ATOM 1775 N N . ILE A 1 226 ?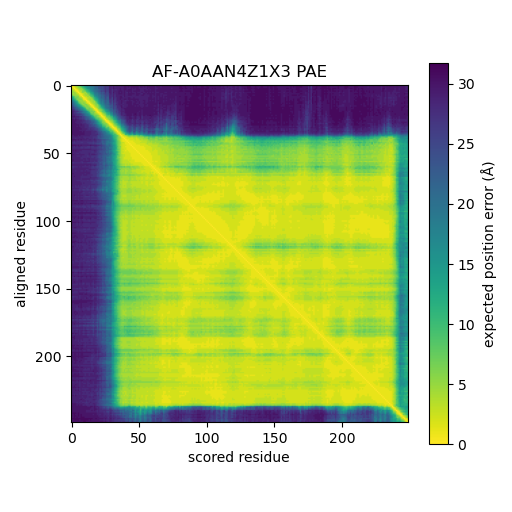 1.048 10.866 -5.422 1.00 95.81 226 ILE A N 1
ATOM 1776 C CA . ILE A 1 226 ? 1.918 10.475 -4.297 1.00 95.81 226 ILE A CA 1
ATOM 1777 C C . ILE A 1 226 ? 1.918 8.952 -4.126 1.00 95.81 226 ILE A C 1
ATOM 1779 O O . ILE A 1 226 ? 2.975 8.354 -4.003 1.00 95.81 226 ILE A O 1
ATOM 1783 N N . LEU A 1 227 ? 0.759 8.293 -4.210 1.00 97.62 227 LEU A N 1
ATOM 1784 C CA . LEU A 1 227 ? 0.689 6.833 -4.093 1.00 97.62 227 LEU A CA 1
ATOM 1785 C C . LEU A 1 227 ? 1.501 6.126 -5.179 1.00 97.62 227 LEU A C 1
ATOM 1787 O O . LEU A 1 227 ? 2.222 5.181 -4.880 1.00 97.62 227 LEU A O 1
ATOM 1791 N N . LEU A 1 228 ? 1.387 6.580 -6.429 1.00 97.44 228 LEU A N 1
ATOM 1792 C CA . LEU A 1 228 ? 2.148 6.015 -7.539 1.00 97.44 228 LEU A CA 1
ATOM 1793 C C . LEU A 1 228 ? 3.651 6.214 -7.343 1.00 97.44 228 LEU A C 1
ATOM 1795 O O . LEU A 1 228 ? 4.402 5.277 -7.597 1.00 97.44 228 LEU A O 1
ATOM 1799 N N .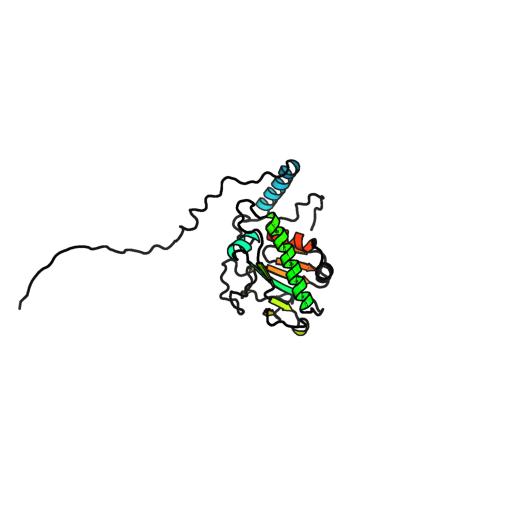 HIS A 1 229 ? 4.070 7.388 -6.861 1.00 95.00 229 HIS A N 1
ATOM 1800 C CA . HIS A 1 229 ? 5.463 7.662 -6.515 1.00 95.00 229 HIS A CA 1
ATOM 1801 C C . HIS A 1 229 ? 5.971 6.704 -5.430 1.00 95.00 229 HIS A C 1
ATOM 1803 O O . HIS A 1 229 ? 6.944 5.991 -5.663 1.00 95.00 229 HIS A O 1
ATOM 1809 N N . GLU A 1 230 ? 5.266 6.600 -4.299 1.00 96.81 230 GLU A N 1
ATOM 1810 C CA . GLU A 1 230 ? 5.685 5.732 -3.191 1.00 96.81 230 GLU A CA 1
ATOM 1811 C C . GLU A 1 230 ? 5.670 4.242 -3.564 1.00 96.81 230 GLU A C 1
ATOM 1813 O O . GLU A 1 230 ? 6.505 3.471 -3.094 1.00 96.81 230 GLU A O 1
ATOM 1818 N N . MET A 1 231 ? 4.756 3.816 -4.443 1.00 97.25 231 MET A N 1
ATOM 1819 C CA . MET A 1 231 ? 4.788 2.469 -5.024 1.00 97.25 231 MET A CA 1
ATOM 1820 C C . MET A 1 231 ? 6.023 2.252 -5.910 1.00 97.25 231 MET A C 1
ATOM 1822 O O . MET A 1 231 ? 6.522 1.134 -5.976 1.00 97.25 231 MET A O 1
ATOM 1826 N N . GLY A 1 232 ? 6.560 3.291 -6.556 1.00 94.19 232 GLY A N 1
ATOM 1827 C CA . GLY A 1 232 ? 7.812 3.203 -7.313 1.00 94.19 232 GLY A CA 1
ATOM 1828 C C . GLY A 1 232 ? 8.985 2.741 -6.447 1.00 94.19 232 GLY A C 1
ATOM 1829 O O . GLY A 1 232 ? 9.748 1.868 -6.862 1.00 94.19 232 GLY A O 1
ATOM 1830 N N . HIS A 1 233 ? 9.062 3.217 -5.201 1.00 93.19 233 HIS A N 1
ATOM 1831 C CA . HIS A 1 233 ? 10.060 2.747 -4.236 1.00 93.19 233 HIS A CA 1
ATOM 1832 C C . HIS A 1 233 ? 9.888 1.265 -3.884 1.00 93.19 233 HIS A C 1
ATOM 1834 O O . HIS A 1 233 ? 10.877 0.548 -3.734 1.00 93.19 233 HIS A O 1
ATOM 1840 N N . THR A 1 234 ? 8.650 0.759 -3.826 1.00 95.25 234 THR A N 1
ATOM 1841 C CA . THR A 1 234 ? 8.392 -0.684 -3.687 1.00 95.25 234 THR A CA 1
ATOM 1842 C C . THR A 1 234 ? 9.024 -1.478 -4.834 1.00 95.25 234 THR A C 1
ATOM 1844 O O . THR A 1 234 ? 9.515 -2.583 -4.611 1.00 95.25 234 THR A O 1
ATOM 1847 N N . PHE A 1 235 ? 9.087 -0.917 -6.044 1.00 93.06 235 PHE A N 1
ATOM 1848 C CA . PHE A 1 235 ? 9.709 -1.526 -7.226 1.00 93.06 235 PHE A CA 1
ATOM 1849 C C . PHE A 1 235 ? 11.189 -1.157 -7.430 1.00 93.06 235 PHE A C 1
ATOM 1851 O O . PHE A 1 235 ? 11.697 -1.318 -8.537 1.00 93.06 235 PHE A O 1
ATOM 1858 N N . ALA A 1 236 ? 11.892 -0.734 -6.372 1.00 88.88 236 ALA A N 1
ATOM 1859 C CA . ALA A 1 236 ? 13.323 -0.407 -6.411 1.00 88.88 236 ALA A CA 1
ATOM 1860 C C . ALA A 1 236 ? 13.680 0.778 -7.326 1.00 88.88 236 ALA A C 1
ATOM 1862 O O . ALA A 1 236 ? 14.752 0.794 -7.927 1.00 88.88 236 ALA A O 1
ATOM 1863 N N . LEU A 1 237 ? 12.769 1.742 -7.478 1.00 86.19 237 LEU A N 1
ATOM 1864 C CA . LEU A 1 237 ? 13.057 2.993 -8.172 1.00 86.19 237 LEU A CA 1
ATOM 1865 C C . LEU A 1 237 ? 13.302 4.091 -7.140 1.00 86.19 237 LEU A C 1
ATOM 1867 O O . LEU A 1 237 ? 12.366 4.508 -6.451 1.00 86.19 237 LEU A O 1
ATOM 1871 N N . ASP A 1 238 ? 14.542 4.564 -7.024 1.00 72.56 238 ASP A N 1
ATOM 1872 C CA . ASP A 1 238 ? 14.862 5.728 -6.207 1.00 72.56 238 ASP A CA 1
ATOM 1873 C C . ASP A 1 238 ? 14.152 6.996 -6.706 1.00 72.56 238 ASP A C 1
ATOM 1875 O O . ASP A 1 238 ? 13.808 7.178 -7.878 1.00 72.56 238 ASP A O 1
ATOM 1879 N N . GLY A 1 239 ? 13.938 7.928 -5.777 1.00 59.62 239 GLY A N 1
ATOM 1880 C CA . GLY A 1 239 ? 13.346 9.235 -6.062 1.00 59.62 239 GLY A CA 1
ATOM 1881 C C . GLY A 1 239 ? 14.288 10.195 -6.796 1.00 59.62 239 GLY A C 1
ATOM 1882 O O . GLY A 1 239 ? 13.987 11.387 -6.882 1.00 59.62 239 GLY A O 1
ATOM 1883 N N . THR A 1 240 ? 15.446 9.737 -7.292 1.00 52.19 240 THR A N 1
ATOM 1884 C CA . THR A 1 240 ? 16.405 10.607 -7.988 1.00 52.19 240 THR A CA 1
ATOM 1885 C C . THR A 1 240 ? 16.111 10.733 -9.484 1.00 52.19 240 THR A C 1
ATOM 1887 O O . THR A 1 240 ? 16.608 11.667 -10.125 1.00 52.19 240 THR A O 1
ATOM 1890 N N . PHE A 1 241 ? 15.224 9.889 -10.033 1.00 42.75 241 PHE A N 1
ATOM 1891 C CA . PHE A 1 241 ? 14.749 10.009 -11.410 1.00 42.75 241 PHE A CA 1
ATOM 1892 C C . PHE A 1 241 ? 13.477 10.865 -11.536 1.00 42.75 241 PHE A C 1
ATOM 1894 O O . PHE A 1 241 ? 12.372 10.463 -11.176 1.00 42.75 241 PHE A O 1
ATOM 1901 N N . SER A 1 242 ? 13.617 12.043 -12.150 1.00 37.41 242 SER A N 1
ATOM 1902 C CA . SER A 1 242 ? 12.499 12.865 -12.623 1.00 37.41 242 SER A CA 1
ATOM 1903 C C . SER A 1 242 ? 12.804 13.377 -14.037 1.00 37.41 242 SER A C 1
ATOM 1905 O O . SER A 1 242 ? 13.712 14.200 -14.184 1.00 37.41 242 SER A O 1
ATOM 1907 N N . PRO A 1 243 ? 12.040 13.003 -15.088 1.00 36.69 243 PRO A N 1
ATOM 1908 C CA . PRO A 1 243 ? 12.174 13.624 -16.413 1.00 36.69 243 PRO A CA 1
ATOM 1909 C C . PRO A 1 243 ? 11.801 15.121 -16.409 1.00 36.69 243 PRO A C 1
ATOM 1911 O O . PRO A 1 243 ? 11.991 15.815 -17.406 1.00 36.69 243 PRO A O 1
ATOM 1914 N N . VAL A 1 244 ? 11.296 15.631 -15.279 1.00 31.58 244 VAL A N 1
ATOM 1915 C CA . VAL A 1 244 ? 10.901 17.026 -15.042 1.00 31.58 244 VAL A CA 1
ATOM 1916 C C . VAL A 1 244 ? 11.771 17.745 -14.000 1.00 31.58 244 VAL A C 1
ATOM 1918 O O . VAL A 1 244 ? 11.459 18.867 -13.608 1.00 31.58 244 VAL A O 1
ATOM 1921 N N . GLY A 1 245 ? 12.908 17.168 -13.598 1.00 26.62 245 GLY A N 1
ATOM 1922 C CA . GLY A 1 245 ? 13.924 17.898 -12.835 1.00 26.62 245 GLY A CA 1
ATOM 1923 C C . GLY A 1 245 ? 13.550 18.235 -11.388 1.00 26.62 245 GLY A C 1
ATOM 1924 O O . GLY A 1 245 ? 14.111 19.178 -10.831 1.00 26.62 245 GLY A O 1
ATOM 1925 N N . TYR A 1 246 ? 12.658 17.474 -10.753 1.00 32.47 246 TYR A N 1
ATOM 1926 C CA . TYR A 1 246 ? 12.523 17.535 -9.298 1.00 32.47 246 TYR A CA 1
ATOM 1927 C C . TYR A 1 246 ? 13.574 16.634 -8.647 1.00 32.47 246 TYR A C 1
ATOM 1929 O O . TYR A 1 246 ? 13.468 15.413 -8.678 1.00 32.47 246 TYR A O 1
ATOM 1937 N N . ARG A 1 247 ? 14.614 17.260 -8.083 1.00 33.75 247 ARG A N 1
ATOM 1938 C CA . ARG A 1 247 ? 15.459 16.650 -7.053 1.00 33.75 247 ARG A CA 1
ATOM 1939 C C . ARG A 1 247 ? 14.823 16.969 -5.707 1.00 33.75 247 ARG A C 1
ATOM 1941 O O . ARG A 1 247 ? 14.792 18.140 -5.334 1.00 33.75 247 ARG A O 1
ATOM 1948 N N . GLY A 1 248 ? 14.362 15.950 -4.999 1.00 31.78 248 GLY A N 1
ATOM 1949 C CA . GLY A 1 248 ? 13.958 16.072 -3.604 1.00 31.78 248 GLY A CA 1
ATOM 1950 C C . GLY A 1 248 ? 12.581 15.489 -3.338 1.00 31.78 248 GLY A C 1
ATOM 1951 O O . GLY A 1 248 ? 11.569 16.124 -3.633 1.00 31.78 248 GLY A O 1
ATOM 1952 N N . CYS A 1 249 ? 12.595 14.319 -2.713 1.00 36.47 249 CYS A N 1
ATOM 1953 C CA . CYS A 1 249 ? 11.950 14.173 -1.418 1.00 36.47 249 CYS A CA 1
ATOM 1954 C C . CYS A 1 249 ? 13.041 14.332 -0.351 1.00 36.47 249 CYS A C 1
ATOM 1956 O O . CYS A 1 249 ? 14.171 13.848 -0.604 1.00 36.47 249 CYS A O 1
#